Protein AF-A0A425DF94-F1 (afdb_monomer_lite)

Sequence (286 aa):
MPCFEDSCDQLLQMMMLKQMLSLQKRQAEQEAVVRSSAVLVACHNQCLQAGLGQLISGLVQRGWDDWENRIHMDELNETAAAAAAIALPAVRSFAVVALRPKPAAEVFHAQTFQVREMSVFSSIKDNISHRLETRKNDKNAQAYVDQINFLANSKTYTLQDHFEQMKKQAEAGGVTGWKSMMPGVSSMPQIQQMKASLQIMEAMEQTHRENPALINGKVKRIVSEKVGQSLEEINNTLRSYEQLNSLRLWLRKRVERGLPLPDSLDNTTEMIREDPTGFPTKNLRY

pLDDT: mean 71.29, std 19.61, range [29.11, 95.56]

Foldseek 3Di:
DPVVVVVVVVVVVVVVVVVVVVVVVVVVVVVVVLVVDPVSVVVVVVVVVVVVVVVVVVVVVVVVVVVVVVVVVPDDDDPVVVVVVVPPPPPPPPPPPPDDDDDDDDDDDPPPPPPPPPDPVVVVVCVVVVVVVVVVVVVVLVVVVVLLVCLQPDPDDFLVNVLVVLVVVCVVVQLPHVSCVDPPPVPDVVSVLSVLLNLLSVLQDVVCRRPVVPDDPVSLVSSCVVRVDDSVSNLVSVQVSLVSNQLSQVSNVCVVVVHDTDSDPVSSVVVCVVDVPRGDPPDHDD

InterPro domains:
  IPR004125 Signal recognition particle, SRP54 subunit, M-domain [PF02978] (153-246)
  IPR036891 Signal recognition particle, SRP54 subunit, M-domain superfamily [G3DSA:1.10.260.30] (133-248)
  IPR036891 Signal recognition particle, SRP54 subunit, M-domain superfamily [SSF47446] (149-246)

Secondary structure (DSSP, 8-state):
-HHHHHHHHHHHHHHHHHHHHHHHHHHHHHHHHHHH-HHHHHHHHHHHHHHHHHHHHHHHHHHHHHHHHHHTTS---TTSHHHHTTSTTSSGGGGSS----------------------THHHHHHHHHHHHHHHHHHHHHHHHHHHHHHHHH-S---HHHHHHHHHHHHHHTTSSSGGGGSTTTTT-HHHHHHHHHHHHHHHS-HHHHH-GGG--HHHHHHHHHHH---HHHHHHHHHHHHHHHHHHHHHHHHHHTTPPPPSSHHHHHHHHHH--TTS-SS----

Radius of gyration: 34.01 Å; chains: 1; bounding box: 72×60×98 Å

Structure (mmCIF, N/CA/C/O backbone):
data_AF-A0A425DF94-F1
#
_entry.id   AF-A0A425DF94-F1
#
loop_
_atom_site.group_PDB
_atom_site.id
_atom_site.type_symbol
_atom_site.label_atom_id
_atom_site.label_alt_id
_atom_site.label_comp_id
_atom_site.label_asym_id
_atom_site.label_entity_id
_atom_site.label_seq_id
_atom_site.pdbx_PDB_ins_code
_atom_site.Cartn_x
_atom_site.Cartn_y
_atom_site.Cartn_z
_atom_site.occupancy
_atom_site.B_iso_or_equiv
_atom_site.auth_seq_id
_atom_site.auth_comp_id
_atom_site.auth_asym_id
_atom_site.auth_atom_id
_atom_site.pdbx_PDB_model_num
ATOM 1 N N . MET A 1 1 ? -12.517 -31.165 72.181 1.00 51.69 1 MET A N 1
ATOM 2 C CA . MET A 1 1 ? -12.378 -29.759 72.602 1.00 51.69 1 MET A CA 1
ATOM 3 C C . MET A 1 1 ? -11.881 -28.886 71.436 1.00 51.69 1 MET A C 1
ATOM 5 O O . MET A 1 1 ? -10.774 -28.390 71.524 1.00 51.69 1 MET A O 1
ATOM 9 N N . PRO A 1 2 ? -12.650 -28.698 70.344 1.00 57.12 2 PRO A N 1
ATOM 10 C CA . PRO A 1 2 ? -12.193 -27.890 69.199 1.00 57.12 2 PRO A CA 1
ATOM 11 C C . PRO A 1 2 ? -12.451 -26.374 69.340 1.00 57.12 2 PRO A C 1
ATOM 13 O O . PRO A 1 2 ? -11.674 -25.576 68.842 1.00 57.12 2 PRO A O 1
ATOM 16 N N . CYS A 1 3 ? -13.471 -25.936 70.093 1.00 56.69 3 CYS A N 1
ATOM 17 C CA . CYS A 1 3 ? -13.803 -24.501 70.190 1.00 56.69 3 CYS A CA 1
ATOM 18 C C . CYS A 1 3 ? -12.771 -23.627 70.934 1.00 56.69 3 CYS A C 1
ATOM 20 O O . CYS A 1 3 ? -12.838 -22.401 70.841 1.00 56.69 3 CYS A O 1
ATOM 22 N N . PHE A 1 4 ? -11.857 -24.223 71.708 1.00 58.75 4 PHE A N 1
ATOM 23 C CA . PHE A 1 4 ? -10.860 -23.473 72.481 1.00 58.75 4 PHE A CA 1
ATOM 24 C C . PHE A 1 4 ? -9.606 -23.155 71.651 1.00 58.75 4 PHE A C 1
ATOM 26 O O . PHE A 1 4 ? -9.106 -22.037 71.734 1.00 58.75 4 PHE A O 1
ATOM 33 N N . GLU A 1 5 ? -9.155 -24.085 70.801 1.00 59.47 5 GLU A N 1
ATOM 34 C CA . GLU A 1 5 ? -8.054 -23.844 69.853 1.00 59.47 5 GLU A CA 1
ATOM 35 C C . GLU A 1 5 ? -8.439 -22.778 68.821 1.00 59.47 5 GLU A C 1
ATOM 37 O O . GLU A 1 5 ? -7.701 -21.809 68.661 1.00 59.47 5 GLU A O 1
ATOM 42 N N . ASP A 1 6 ? -9.650 -22.856 68.255 1.00 61.09 6 ASP A N 1
ATOM 43 C CA . ASP A 1 6 ? -10.146 -21.852 67.300 1.00 61.09 6 ASP A CA 1
ATOM 44 C C . ASP A 1 6 ? -10.210 -20.441 67.915 1.00 61.09 6 ASP A C 1
ATOM 46 O O . ASP A 1 6 ? -9.882 -19.448 67.266 1.00 61.09 6 ASP A O 1
ATOM 50 N N . SER A 1 7 ? -10.581 -20.336 69.196 1.00 68.56 7 SER A N 1
ATOM 51 C CA . SER A 1 7 ? -10.633 -19.050 69.908 1.00 68.56 7 SER A CA 1
ATOM 52 C C . SER A 1 7 ? -9.236 -18.485 70.196 1.00 68.56 7 SER A C 1
ATOM 54 O O . SER A 1 7 ? -9.031 -17.268 70.136 1.00 68.56 7 SER A O 1
ATOM 56 N N . CYS A 1 8 ? -8.260 -19.348 70.495 1.00 68.56 8 CYS A N 1
ATOM 57 C CA . CYS A 1 8 ? -6.864 -18.955 70.682 1.00 68.56 8 CYS A CA 1
ATOM 58 C C . CYS A 1 8 ? -6.212 -18.511 69.366 1.00 68.56 8 CYS A C 1
ATOM 60 O O . CYS A 1 8 ? -5.539 -17.478 69.353 1.00 68.56 8 CYS A O 1
ATOM 62 N N . ASP A 1 9 ? -6.469 -19.211 68.261 1.00 68.06 9 ASP A N 1
ATOM 63 C CA . ASP A 1 9 ? -5.957 -18.847 66.937 1.00 68.06 9 ASP A CA 1
ATOM 64 C C . ASP A 1 9 ? -6.561 -17.534 66.431 1.00 68.06 9 ASP A C 1
ATOM 66 O O . ASP A 1 9 ? -5.851 -16.685 65.882 1.00 68.06 9 ASP A O 1
ATOM 70 N N . GLN A 1 10 ? -7.846 -17.295 66.697 1.00 73.50 10 GLN A N 1
ATOM 71 C CA . GLN A 1 10 ? -8.510 -16.045 66.330 1.00 73.50 10 GLN A CA 1
ATOM 72 C C . GLN A 1 10 ? -7.975 -14.846 67.136 1.00 73.50 10 GLN A C 1
ATOM 74 O O . GLN A 1 10 ? -7.801 -13.749 66.593 1.00 73.50 10 GLN A O 1
ATOM 79 N N . LEU A 1 11 ? -7.635 -15.050 68.415 1.00 77.44 11 LEU A N 1
ATOM 80 C CA . LEU A 1 11 ? -6.943 -14.046 69.229 1.00 77.44 11 LEU A CA 1
ATOM 81 C C . LEU A 1 11 ? -5.516 -13.790 68.730 1.00 77.44 11 LEU A C 1
ATOM 83 O O . LEU A 1 11 ? -5.112 -12.628 68.632 1.00 77.44 11 LEU A O 1
ATOM 87 N N . LEU A 1 12 ? -4.773 -14.840 68.366 1.00 75.62 12 LEU A N 1
ATOM 88 C CA . LEU A 1 12 ? -3.419 -14.716 67.826 1.00 75.62 12 LEU A CA 1
ATOM 89 C C . LEU A 1 12 ? -3.422 -13.936 66.504 1.00 75.62 12 LEU A C 1
ATOM 91 O O . LEU A 1 12 ? -2.637 -13.000 66.330 1.00 75.62 12 LEU A O 1
ATOM 95 N N . GLN A 1 13 ? -4.361 -14.250 65.608 1.00 71.69 13 GLN A N 1
ATOM 96 C CA . GLN A 1 13 ? -4.563 -13.527 64.354 1.00 71.69 13 GLN A CA 1
ATOM 97 C C . GLN A 1 13 ? -4.920 -12.062 64.596 1.00 71.69 13 GLN A C 1
ATOM 99 O O . GLN A 1 13 ? -4.327 -11.188 63.968 1.00 71.69 13 GLN A O 1
ATOM 104 N N . MET A 1 14 ? -5.826 -11.765 65.533 1.00 79.50 14 MET A N 1
ATOM 105 C CA . MET A 1 14 ? -6.200 -10.384 65.846 1.00 79.50 14 MET A CA 1
ATOM 106 C C . MET A 1 14 ? -5.025 -9.584 66.430 1.00 79.50 14 MET A C 1
ATOM 108 O O . MET A 1 14 ? -4.861 -8.406 66.100 1.00 79.50 14 MET A O 1
ATOM 112 N N . MET A 1 15 ? -4.187 -10.198 67.272 1.00 75.25 15 MET A N 1
ATOM 113 C CA . MET A 1 15 ? -2.980 -9.546 67.791 1.00 75.25 15 MET A CA 1
ATOM 114 C C . MET A 1 15 ? -1.955 -9.287 66.685 1.00 75.25 15 MET A C 1
ATOM 116 O O . MET A 1 15 ? -1.443 -8.170 66.593 1.00 75.25 15 MET A O 1
ATOM 120 N N . MET A 1 16 ? -1.712 -10.264 65.805 1.00 74.75 16 MET A N 1
ATOM 121 C CA . MET A 1 16 ? -0.827 -10.087 64.650 1.00 74.75 16 MET A CA 1
ATOM 122 C C . MET A 1 16 ? -1.336 -8.989 63.713 1.00 74.75 16 MET A C 1
ATOM 124 O O . MET A 1 16 ? -0.555 -8.143 63.283 1.00 74.75 16 MET A O 1
ATOM 128 N N . LEU A 1 17 ? -2.645 -8.931 63.457 1.00 76.75 17 LEU A N 1
ATOM 129 C CA . LEU A 1 17 ? -3.262 -7.889 62.633 1.00 76.75 17 LEU A CA 1
ATOM 130 C C . LEU A 1 17 ? -3.096 -6.500 63.252 1.00 76.75 17 LEU A C 1
ATOM 132 O O . LEU A 1 17 ? -2.693 -5.571 62.558 1.00 76.75 17 LEU A O 1
ATOM 136 N N . LYS A 1 18 ? -3.333 -6.354 64.563 1.00 79.44 18 LYS A N 1
ATOM 137 C CA . LYS A 1 18 ? -3.106 -5.084 65.276 1.00 79.44 18 LYS A CA 1
ATOM 138 C C . LYS A 1 18 ? -1.639 -4.665 65.235 1.00 79.44 18 LYS A C 1
ATOM 140 O O . LYS A 1 18 ? -1.346 -3.486 65.034 1.00 79.44 18 LYS A O 1
ATOM 145 N N . GLN A 1 19 ? -0.722 -5.617 65.388 1.00 78.69 19 GLN A N 1
ATOM 146 C CA . GLN A 1 19 ? 0.708 -5.351 65.325 1.00 78.69 19 GLN A CA 1
ATOM 147 C C . GLN A 1 19 ? 1.137 -4.934 63.912 1.00 78.69 19 GLN A C 1
ATOM 149 O O . GLN A 1 19 ? 1.815 -3.916 63.774 1.00 78.69 19 GLN A O 1
ATOM 154 N N . MET A 1 20 ? 0.664 -5.619 62.865 1.00 70.25 20 MET A N 1
ATOM 155 C CA . MET A 1 20 ? 0.911 -5.235 61.471 1.00 70.25 20 MET A CA 1
ATOM 156 C C . MET A 1 20 ? 0.339 -3.854 61.139 1.00 70.25 20 MET A C 1
ATOM 158 O O . MET A 1 20 ? 1.045 -3.035 60.554 1.00 70.25 20 MET A O 1
ATOM 162 N N . LEU A 1 21 ? -0.886 -3.546 61.580 1.00 77.56 21 LEU A N 1
ATOM 163 C CA . LEU A 1 21 ? -1.485 -2.223 61.371 1.00 77.56 21 LEU A CA 1
ATOM 164 C C . LEU A 1 21 ? -0.679 -1.121 62.076 1.00 77.56 21 LEU A C 1
ATOM 166 O O . LEU A 1 21 ? -0.491 -0.033 61.533 1.00 77.56 21 LEU A O 1
ATOM 170 N N . SER A 1 22 ? -0.165 -1.402 63.279 1.00 78.44 22 SER A N 1
ATOM 171 C CA . SER A 1 22 ? 0.675 -0.456 64.025 1.00 78.44 22 SER A CA 1
ATOM 172 C C . SER A 1 22 ? 2.032 -0.213 63.354 1.00 78.44 22 SER A C 1
ATOM 174 O O . SER A 1 22 ? 2.527 0.914 63.362 1.00 78.44 22 SER A O 1
ATOM 176 N N . LEU A 1 23 ? 2.614 -1.245 62.733 1.00 72.12 23 LEU A N 1
ATOM 177 C CA . LEU A 1 23 ? 3.858 -1.139 61.975 1.00 72.12 23 LEU A CA 1
ATOM 178 C C . LEU A 1 23 ? 3.648 -0.361 60.677 1.00 72.12 23 LEU A C 1
ATOM 180 O O . LEU A 1 23 ? 4.434 0.538 60.393 1.00 72.12 23 LEU A O 1
ATOM 184 N N . GLN A 1 24 ? 2.557 -0.625 59.951 1.00 72.69 24 GLN A N 1
ATOM 185 C CA . GLN A 1 24 ? 2.192 0.153 58.765 1.00 72.69 24 GLN A CA 1
ATOM 186 C C . GLN A 1 24 ? 1.968 1.629 59.099 1.00 72.69 24 GLN A C 1
ATOM 188 O O . GLN A 1 24 ? 2.447 2.500 58.378 1.00 72.69 24 GLN A O 1
ATOM 193 N N . LYS A 1 25 ? 1.299 1.929 60.219 1.00 75.88 25 LYS A N 1
ATOM 194 C CA . LYS A 1 25 ? 1.096 3.314 60.656 1.00 75.88 25 LYS A CA 1
ATOM 195 C C . LYS A 1 25 ? 2.422 4.016 60.969 1.00 75.88 25 LYS A C 1
ATOM 197 O O . LYS A 1 25 ? 2.632 5.133 60.511 1.00 75.88 25 LYS A O 1
ATOM 202 N N . ARG A 1 26 ? 3.343 3.347 61.676 1.00 70.00 26 ARG A N 1
ATOM 203 C CA . ARG A 1 26 ? 4.691 3.884 61.951 1.00 70.00 26 ARG A CA 1
ATOM 204 C C . ARG A 1 26 ? 5.514 4.080 60.676 1.00 70.00 26 ARG A C 1
ATOM 206 O O . ARG A 1 26 ? 6.226 5.071 60.576 1.00 70.00 26 ARG A O 1
ATOM 213 N N . GLN A 1 27 ? 5.408 3.172 59.705 1.00 66.62 27 GLN A N 1
ATOM 214 C CA . GLN A 1 27 ? 6.060 3.322 58.399 1.00 66.62 27 GLN A CA 1
ATOM 215 C C . GLN A 1 27 ? 5.504 4.523 57.630 1.00 66.62 27 GLN A C 1
ATOM 217 O O . GLN A 1 27 ? 6.282 5.332 57.138 1.00 66.62 27 GLN A O 1
ATOM 222 N N . ALA A 1 28 ? 4.182 4.702 57.601 1.00 67.00 28 ALA A N 1
ATOM 223 C CA . ALA A 1 28 ? 3.555 5.857 56.963 1.00 67.00 28 ALA A CA 1
ATOM 224 C C . ALA A 1 28 ? 3.950 7.186 57.638 1.00 67.00 28 ALA A C 1
ATOM 226 O O . ALA A 1 28 ? 4.200 8.176 56.953 1.00 67.00 28 ALA A O 1
ATOM 227 N N . GLU A 1 29 ? 4.064 7.211 58.971 1.00 71.00 29 GLU A N 1
ATOM 228 C CA . GLU A 1 29 ? 4.559 8.374 59.723 1.00 71.00 29 GLU A CA 1
ATOM 229 C C . GLU A 1 29 ? 6.038 8.667 59.407 1.00 71.00 29 GLU A C 1
ATOM 231 O O . GLU A 1 29 ? 6.403 9.822 59.189 1.00 71.00 29 GLU A O 1
ATOM 236 N N . GLN A 1 30 ? 6.887 7.639 59.297 1.00 63.53 30 GLN A N 1
ATOM 237 C CA . GLN A 1 30 ? 8.289 7.796 58.889 1.00 63.53 30 GLN A CA 1
ATOM 238 C C . GLN A 1 30 ? 8.423 8.290 57.443 1.00 63.53 30 GLN A C 1
ATOM 240 O O . GLN A 1 30 ? 9.204 9.203 57.180 1.00 63.53 30 GLN A O 1
ATOM 245 N N . GLU A 1 31 ? 7.639 7.746 56.512 1.00 60.03 31 GLU A N 1
ATOM 246 C CA . GLU A 1 31 ? 7.607 8.203 55.121 1.00 60.03 31 GLU A CA 1
ATOM 247 C C . GLU A 1 31 ? 7.108 9.648 55.004 1.00 60.03 31 GLU A C 1
ATOM 249 O O . GLU A 1 31 ? 7.647 10.419 54.209 1.00 60.03 31 GLU A O 1
ATOM 254 N N . ALA A 1 32 ? 6.131 10.052 55.821 1.00 60.62 32 ALA A N 1
ATOM 255 C CA . ALA A 1 32 ? 5.659 11.433 55.877 1.00 60.62 32 ALA A CA 1
ATOM 256 C C . ALA A 1 32 ? 6.751 12.395 56.383 1.00 60.62 32 ALA A C 1
ATOM 258 O O . ALA A 1 32 ? 6.962 13.453 55.784 1.00 60.62 32 ALA A O 1
ATOM 259 N N . VAL A 1 33 ? 7.500 12.012 57.425 1.00 59.53 33 VAL A N 1
ATOM 260 C CA . VAL A 1 33 ? 8.633 12.798 57.953 1.00 59.53 33 VAL A CA 1
ATOM 261 C C . VAL A 1 33 ? 9.753 12.915 56.915 1.00 59.53 33 VAL A C 1
ATOM 263 O O . VAL A 1 33 ? 10.248 14.017 56.667 1.00 59.53 33 VAL A O 1
ATOM 266 N N . VAL A 1 34 ? 10.100 11.816 56.238 1.00 56.09 34 VAL A N 1
ATOM 267 C CA . VAL A 1 34 ? 11.094 11.808 55.152 1.00 56.09 34 VAL A CA 1
ATOM 268 C C . VAL A 1 34 ? 10.652 12.713 54.001 1.00 56.09 34 VAL A C 1
ATOM 270 O O . VAL A 1 34 ? 11.468 13.489 53.519 1.00 56.09 34 VAL A O 1
ATOM 273 N N . ARG A 1 35 ? 9.370 12.692 53.608 1.00 55.19 35 ARG A N 1
ATOM 274 C CA . ARG A 1 35 ? 8.823 13.549 52.536 1.00 55.19 35 ARG A CA 1
ATOM 275 C C . ARG A 1 35 ? 8.734 15.030 52.906 1.00 55.19 35 ARG A C 1
ATOM 277 O O . ARG A 1 35 ? 8.865 15.870 52.023 1.00 55.19 35 ARG A O 1
ATOM 284 N N . SER A 1 36 ? 8.537 15.361 54.183 1.00 53.66 36 SER A N 1
ATOM 285 C CA . SER A 1 36 ? 8.523 16.760 54.647 1.00 53.66 36 SER A CA 1
ATOM 286 C C . SER A 1 36 ? 9.913 17.401 54.736 1.00 53.66 36 SER A C 1
ATOM 288 O O . SER A 1 36 ? 10.023 18.625 54.762 1.00 53.66 36 SER A O 1
ATOM 290 N N . SER A 1 37 ? 10.981 16.596 54.760 1.00 53.84 37 SER A N 1
ATOM 291 C CA . SER A 1 37 ? 12.358 17.078 54.853 1.00 53.84 37 SER A CA 1
ATOM 292 C C . SER A 1 37 ? 13.058 16.964 53.503 1.00 53.84 37 SER A C 1
ATOM 294 O O . SER A 1 37 ? 13.444 15.877 53.071 1.00 53.84 37 SER A O 1
ATOM 296 N N . ALA A 1 38 ? 13.290 18.103 52.848 1.00 51.97 38 ALA A N 1
ATOM 297 C CA . ALA A 1 38 ? 13.985 18.166 51.559 1.00 51.97 38 ALA A CA 1
ATOM 298 C C . ALA A 1 38 ? 15.371 17.482 51.583 1.00 51.97 38 ALA A C 1
ATOM 300 O O . ALA A 1 38 ? 15.799 16.906 50.584 1.00 51.97 38 ALA A O 1
ATOM 301 N N . VAL A 1 39 ? 16.043 17.482 52.742 1.00 60.00 39 VAL A N 1
ATOM 302 C CA . VAL A 1 39 ? 17.347 16.829 52.948 1.00 60.00 39 VAL A CA 1
ATOM 303 C C . VAL A 1 39 ? 17.220 15.301 52.950 1.00 60.00 39 VAL A C 1
ATOM 305 O O . VAL A 1 39 ? 18.051 14.612 52.358 1.00 60.00 39 VAL A O 1
ATOM 308 N N . LEU A 1 40 ? 16.167 14.754 53.567 1.00 50.62 40 LEU A N 1
ATOM 309 C CA . LEU A 1 40 ? 15.941 13.306 53.616 1.00 50.62 40 LEU A CA 1
ATOM 310 C C . LEU A 1 40 ? 15.456 12.759 52.268 1.00 50.62 40 LEU A C 1
ATOM 312 O O . LEU A 1 40 ? 15.892 11.679 51.875 1.00 50.62 40 LEU A O 1
ATOM 316 N N . VAL A 1 41 ? 14.642 13.514 51.519 1.00 55.19 41 VAL A N 1
ATOM 317 C CA . VAL A 1 41 ? 14.233 13.141 50.149 1.00 55.19 41 VAL A CA 1
ATOM 318 C C . VAL A 1 41 ? 15.432 13.092 49.199 1.00 55.19 41 VAL A C 1
ATOM 320 O O . VAL A 1 41 ? 15.561 12.145 48.422 1.00 55.19 41 VAL A O 1
ATOM 323 N N . ALA A 1 42 ? 16.332 14.077 49.274 1.00 53.59 42 ALA A N 1
ATOM 324 C CA . ALA A 1 42 ? 17.542 14.100 48.455 1.00 53.59 42 ALA A CA 1
ATOM 325 C C . ALA A 1 42 ? 18.466 12.911 48.773 1.00 53.59 42 ALA A C 1
ATOM 327 O O . ALA A 1 42 ? 18.903 12.213 47.859 1.00 53.59 42 ALA A O 1
ATOM 328 N N . CYS A 1 43 ? 18.685 12.624 50.061 1.00 54.88 43 CYS A N 1
ATOM 329 C CA . CYS A 1 43 ? 19.487 11.484 50.508 1.00 54.88 43 CYS A CA 1
ATOM 330 C C . CYS A 1 43 ? 18.874 10.140 50.069 1.00 54.88 43 CYS A C 1
ATOM 332 O O . CYS A 1 43 ? 19.570 9.289 49.518 1.00 54.88 43 CYS A O 1
ATOM 334 N N . HIS A 1 44 ? 17.557 9.973 50.221 1.00 50.81 44 HIS A N 1
ATOM 335 C CA . HIS A 1 44 ? 16.849 8.757 49.821 1.00 50.81 44 HIS A CA 1
ATOM 336 C C . HIS A 1 44 ? 16.935 8.507 48.308 1.00 50.81 44 HIS A C 1
ATOM 338 O O . HIS A 1 44 ? 17.270 7.400 47.891 1.00 50.81 44 HIS A O 1
ATOM 344 N N . ASN A 1 45 ? 16.721 9.540 47.484 1.00 57.47 45 ASN A N 1
ATOM 345 C CA . ASN A 1 45 ? 16.866 9.438 46.029 1.00 57.47 45 ASN A CA 1
ATOM 346 C C . ASN A 1 45 ? 18.305 9.117 45.612 1.00 57.47 45 ASN A C 1
ATOM 348 O O . ASN A 1 45 ? 18.518 8.320 44.701 1.00 57.47 45 ASN A O 1
ATOM 352 N N . GLN A 1 46 ? 19.296 9.700 46.285 1.00 60.00 46 GLN A N 1
ATOM 353 C CA . GLN A 1 46 ? 20.702 9.467 45.972 1.00 60.00 46 GLN A CA 1
ATOM 354 C C . GLN A 1 46 ? 21.152 8.050 46.365 1.00 60.00 46 GLN A C 1
ATOM 356 O O . GLN A 1 46 ? 21.862 7.401 45.597 1.00 60.00 46 GLN A O 1
ATOM 361 N N . CYS A 1 47 ? 20.664 7.518 47.491 1.00 56.28 47 CYS A N 1
ATOM 362 C CA . CYS A 1 47 ? 20.864 6.119 47.875 1.00 56.28 47 CYS A CA 1
ATOM 363 C C . CYS A 1 47 ? 20.149 5.137 46.932 1.00 56.28 47 CYS A C 1
ATOM 365 O O . CYS A 1 47 ? 20.721 4.102 46.598 1.00 56.28 47 CYS A O 1
ATOM 367 N N . LEU A 1 48 ? 18.940 5.460 46.457 1.00 52.53 48 LEU A N 1
ATOM 368 C CA . LEU A 1 48 ? 18.205 4.647 45.477 1.00 52.53 48 LEU A CA 1
ATOM 369 C C . LEU A 1 48 ? 18.923 4.584 44.126 1.00 52.53 48 LEU A C 1
ATOM 371 O O . LEU A 1 48 ? 19.073 3.503 43.562 1.00 52.53 48 LEU A O 1
ATOM 375 N N . GLN A 1 49 ? 19.415 5.722 43.634 1.00 52.78 49 GLN A N 1
ATOM 376 C CA . GLN A 1 49 ? 20.196 5.791 42.395 1.00 52.78 49 GLN A CA 1
ATOM 377 C C . GLN A 1 49 ? 21.526 5.031 42.524 1.00 52.78 49 GLN A C 1
ATOM 379 O O . GLN A 1 49 ? 21.900 4.288 41.618 1.00 52.78 49 GLN A O 1
ATOM 384 N N . ALA A 1 50 ? 22.211 5.140 43.669 1.00 50.47 50 ALA A N 1
ATOM 385 C CA . ALA A 1 50 ? 23.437 4.386 43.933 1.00 50.47 50 ALA A CA 1
ATOM 386 C C . ALA A 1 50 ? 23.185 2.869 44.038 1.00 50.47 50 ALA A C 1
ATOM 388 O O . ALA A 1 50 ? 23.940 2.077 43.473 1.00 50.47 50 ALA A O 1
ATOM 389 N N . GLY A 1 51 ? 22.104 2.460 44.711 1.00 47.94 51 GLY A N 1
ATOM 390 C CA . GLY A 1 51 ? 21.719 1.055 44.863 1.00 47.94 51 GLY A CA 1
ATOM 391 C C . GLY A 1 51 ? 21.289 0.407 43.545 1.00 47.94 51 GLY A C 1
ATOM 392 O O . GLY A 1 51 ? 21.738 -0.694 43.225 1.00 47.94 51 GLY A O 1
ATOM 393 N N . LEU A 1 52 ? 20.487 1.109 42.737 1.00 48.47 52 LEU A N 1
ATOM 394 C CA . LEU A 1 52 ? 20.128 0.668 41.386 1.00 48.47 52 LEU A CA 1
ATOM 395 C C . LEU A 1 52 ? 21.362 0.584 40.481 1.00 48.47 52 LEU A C 1
ATOM 397 O O . LEU A 1 52 ? 21.505 -0.389 39.745 1.00 48.47 52 LEU A O 1
ATOM 401 N N . GLY A 1 53 ? 22.286 1.542 40.584 1.00 46.84 53 GLY A N 1
ATOM 402 C CA . GLY A 1 53 ? 23.551 1.519 39.850 1.00 46.84 53 GLY A CA 1
ATOM 403 C C . GLY A 1 53 ? 24.411 0.295 40.176 1.00 46.84 53 GLY A C 1
ATOM 404 O O . GLY A 1 53 ? 24.927 -0.351 39.265 1.00 46.84 53 GLY A O 1
ATOM 405 N N . GLN A 1 54 ? 24.523 -0.082 41.454 1.00 52.88 54 GLN A N 1
ATOM 406 C CA . GLN A 1 54 ? 25.266 -1.283 41.853 1.00 52.88 54 GLN A CA 1
ATOM 407 C C . GLN A 1 54 ? 24.566 -2.586 41.452 1.00 52.88 54 GLN A C 1
ATOM 409 O O . GLN A 1 54 ? 25.240 -3.530 41.046 1.00 52.88 54 GLN A O 1
ATOM 414 N N . LEU A 1 55 ? 23.231 -2.640 41.504 1.00 46.78 55 LEU A N 1
ATOM 415 C CA . LEU A 1 55 ? 22.466 -3.808 41.056 1.00 46.78 55 LEU A CA 1
ATOM 416 C C . LEU A 1 55 ? 22.564 -4.019 39.544 1.00 46.78 55 LEU A C 1
ATOM 418 O O . LEU A 1 55 ? 22.784 -5.146 39.105 1.00 46.78 55 LEU A O 1
ATOM 422 N N . ILE A 1 56 ? 22.437 -2.948 38.757 1.00 50.34 56 ILE A N 1
ATOM 423 C CA . ILE A 1 56 ? 22.575 -3.000 37.298 1.00 50.34 56 ILE A CA 1
ATOM 424 C C . ILE A 1 56 ? 24.015 -3.356 36.925 1.00 50.34 56 ILE A C 1
ATOM 426 O O . ILE A 1 56 ? 24.212 -4.249 36.109 1.00 50.34 56 ILE A O 1
ATOM 430 N N . SER A 1 57 ? 25.012 -2.736 37.566 1.00 52.94 57 SER A N 1
ATOM 431 C CA . SER A 1 57 ? 26.424 -3.088 37.376 1.00 52.94 57 SER A CA 1
ATOM 432 C C . SER A 1 57 ? 26.680 -4.564 37.694 1.00 52.94 57 SER A C 1
ATOM 434 O O . SER A 1 57 ? 27.243 -5.271 36.871 1.00 52.94 57 SER A O 1
ATOM 436 N N . GLY A 1 58 ? 26.166 -5.080 38.815 1.00 51.69 58 GLY A N 1
ATOM 437 C CA . GLY A 1 58 ? 26.308 -6.492 39.180 1.00 51.69 58 GLY A CA 1
ATOM 438 C C . GLY A 1 58 ? 25.583 -7.464 38.240 1.00 51.69 58 GLY A C 1
ATOM 439 O O . GLY A 1 58 ? 26.099 -8.545 37.969 1.00 51.69 58 GLY A O 1
ATOM 440 N N . LEU A 1 59 ? 24.406 -7.101 37.719 1.00 45.88 59 LEU A N 1
ATOM 441 C CA . LEU A 1 59 ? 23.678 -7.892 36.716 1.00 45.88 59 LEU A CA 1
ATOM 442 C C . LEU A 1 59 ? 24.409 -7.918 35.372 1.00 45.88 59 LEU A C 1
ATOM 444 O O . LEU A 1 59 ? 24.501 -8.974 34.751 1.00 45.88 59 LEU A O 1
ATOM 448 N N . VAL A 1 60 ? 24.947 -6.773 34.948 1.00 57.28 60 VAL A N 1
ATOM 449 C CA . VAL A 1 60 ? 25.756 -6.658 33.732 1.00 57.28 60 VAL A CA 1
ATOM 450 C C . VAL A 1 60 ? 27.056 -7.438 33.890 1.00 57.28 60 VAL A C 1
ATOM 452 O O . VAL A 1 60 ? 27.372 -8.214 33.000 1.00 57.28 60 VAL A O 1
ATOM 455 N N . GLN A 1 61 ? 27.747 -7.317 35.028 1.00 53.09 61 GLN A N 1
ATOM 456 C CA . GLN A 1 61 ? 28.977 -8.054 35.322 1.00 53.09 61 GLN A CA 1
ATOM 457 C C . GLN A 1 61 ? 28.736 -9.567 35.273 1.00 53.09 61 GLN A C 1
ATOM 459 O O . GLN A 1 61 ? 29.437 -10.264 34.558 1.00 53.09 61 GLN A O 1
ATOM 464 N N . ARG A 1 62 ? 27.676 -10.071 35.925 1.00 49.31 62 ARG A N 1
ATOM 465 C CA . ARG A 1 62 ? 27.324 -11.501 35.864 1.00 49.31 62 ARG A CA 1
ATOM 466 C C . ARG A 1 62 ? 26.949 -11.962 34.461 1.00 49.31 62 ARG A C 1
ATOM 468 O O . ARG A 1 62 ? 27.294 -13.072 34.085 1.00 49.31 62 ARG A O 1
ATOM 475 N N . GLY A 1 63 ? 26.233 -11.135 33.698 1.00 56.97 63 GLY A N 1
ATOM 476 C CA . GLY A 1 63 ? 25.934 -11.429 32.296 1.00 56.97 63 GLY A CA 1
ATOM 477 C C . GLY A 1 63 ? 27.195 -11.464 31.429 1.00 56.97 63 GLY A C 1
ATOM 478 O O . GLY A 1 63 ? 27.261 -12.247 30.485 1.00 56.97 63 GLY A O 1
ATOM 479 N N . TRP A 1 64 ? 28.193 -10.649 31.773 1.00 46.91 64 TRP A N 1
ATOM 480 C CA . TRP A 1 64 ? 29.498 -10.599 31.121 1.00 46.91 64 TRP A CA 1
ATOM 481 C C . TRP A 1 64 ? 30.357 -11.815 31.483 1.00 46.91 64 TRP A C 1
ATOM 483 O O . TRP A 1 64 ? 30.867 -12.469 30.582 1.00 46.91 64 TRP A O 1
ATOM 493 N N . ASP A 1 65 ? 30.406 -12.201 32.758 1.00 54.62 65 ASP A N 1
ATOM 494 C CA . ASP A 1 65 ? 31.108 -13.400 33.233 1.00 54.62 65 ASP A CA 1
ATOM 495 C C . ASP A 1 65 ? 30.478 -14.686 32.652 1.00 54.62 65 ASP A C 1
ATOM 497 O O . ASP A 1 65 ? 31.174 -15.611 32.243 1.00 54.62 65 ASP A O 1
ATOM 501 N N . ASP A 1 66 ? 29.144 -14.754 32.562 1.00 53.41 66 ASP A N 1
ATOM 502 C CA . ASP A 1 66 ? 28.406 -15.876 31.952 1.00 53.41 66 ASP A CA 1
ATOM 503 C C . ASP A 1 66 ? 28.575 -15.923 30.417 1.00 53.41 66 ASP A C 1
ATOM 505 O O . ASP A 1 66 ? 28.420 -16.964 29.777 1.00 53.41 66 ASP A O 1
ATOM 509 N N . TRP A 1 67 ? 28.907 -14.791 29.795 1.00 60.16 67 TRP A N 1
ATOM 510 C CA . TRP A 1 67 ? 29.292 -14.720 28.387 1.00 60.16 67 TRP A CA 1
ATOM 511 C C . TRP A 1 67 ? 30.761 -15.121 28.172 1.00 60.16 67 TRP A C 1
ATOM 513 O O . TRP A 1 67 ? 31.042 -15.922 27.284 1.00 60.16 67 TRP A O 1
ATOM 523 N N . GLU A 1 68 ? 31.680 -14.656 29.018 1.00 50.56 68 GLU A N 1
ATOM 524 C CA . GLU A 1 68 ? 33.114 -14.976 28.968 1.00 50.56 68 GLU A CA 1
ATOM 525 C C . GLU A 1 68 ? 33.371 -16.472 29.223 1.00 50.56 68 GLU A C 1
ATOM 527 O O . GLU A 1 68 ? 34.107 -17.120 28.476 1.00 50.56 68 GLU A O 1
ATOM 532 N N . ASN A 1 69 ? 32.649 -17.066 30.179 1.00 55.03 69 ASN A N 1
ATOM 533 C CA . ASN A 1 69 ? 32.681 -18.508 30.434 1.00 55.03 69 ASN A CA 1
ATOM 534 C C . ASN A 1 69 ? 32.121 -19.340 29.268 1.00 55.03 69 ASN A C 1
ATOM 536 O O . ASN A 1 69 ? 32.571 -20.465 29.049 1.00 55.03 69 ASN A O 1
ATOM 540 N N . ARG A 1 70 ? 31.167 -18.799 28.494 1.00 50.00 70 ARG A N 1
ATOM 541 C CA . ARG A 1 70 ? 30.666 -19.449 27.270 1.00 50.00 70 ARG A CA 1
ATOM 542 C C . ARG A 1 70 ? 31.678 -19.393 26.127 1.00 50.00 70 ARG A C 1
ATOM 544 O O . ARG A 1 70 ? 31.764 -20.350 25.369 1.00 50.00 70 ARG A O 1
ATOM 551 N N . ILE A 1 71 ? 32.475 -18.329 26.036 1.00 46.59 71 ILE A N 1
ATOM 552 C CA . ILE A 1 71 ? 33.535 -18.204 25.024 1.00 46.59 71 ILE A CA 1
ATOM 553 C C . ILE A 1 71 ? 34.726 -19.122 25.317 1.00 46.59 71 ILE A C 1
ATOM 555 O O . ILE A 1 71 ? 35.342 -19.623 24.386 1.00 46.59 71 ILE A O 1
ATOM 559 N N . HIS A 1 72 ? 35.044 -19.401 26.584 1.00 47.44 72 HIS A N 1
ATOM 560 C CA . HIS A 1 72 ? 36.131 -20.331 26.926 1.00 47.44 72 HIS A CA 1
ATOM 561 C C . HIS A 1 72 ? 35.860 -21.807 26.576 1.00 47.44 72 HIS A C 1
ATOM 563 O O . HIS A 1 72 ? 36.800 -22.600 26.613 1.00 47.44 72 HIS A O 1
ATOM 569 N N . MET A 1 73 ? 34.624 -22.184 26.222 1.00 38.78 73 MET A N 1
ATOM 570 C CA . MET A 1 73 ? 34.275 -23.564 25.844 1.00 38.78 73 MET A CA 1
ATOM 571 C C . MET A 1 73 ? 34.232 -23.802 24.325 1.00 38.78 73 MET A C 1
ATOM 573 O O . MET A 1 73 ? 34.371 -24.948 23.907 1.00 38.78 73 MET A O 1
ATOM 577 N N . ASP A 1 74 ? 34.129 -22.746 23.512 1.00 39.88 74 ASP A N 1
ATOM 578 C CA . ASP A 1 74 ? 34.214 -22.824 22.048 1.00 39.88 74 ASP A CA 1
ATOM 579 C C . ASP A 1 74 ? 35.620 -22.402 21.594 1.00 39.88 74 ASP A C 1
ATOM 581 O O . ASP A 1 74 ? 35.886 -21.241 21.303 1.00 39.88 74 ASP A O 1
ATOM 585 N N . GLU A 1 75 ? 36.524 -23.382 21.614 1.00 41.75 75 GLU A N 1
ATOM 586 C CA . GLU A 1 75 ? 37.757 -23.495 20.823 1.00 41.75 75 GLU A CA 1
ATOM 587 C C . GLU A 1 75 ? 38.541 -22.213 20.480 1.00 41.75 75 GLU A C 1
ATOM 589 O O . GLU A 1 75 ? 38.181 -21.405 19.625 1.00 41.75 75 GLU A O 1
ATOM 594 N N . LEU A 1 76 ? 39.752 -22.147 21.047 1.00 48.88 76 LEU A N 1
ATOM 595 C CA . LEU A 1 76 ? 41.005 -22.085 20.279 1.00 48.88 76 LEU A CA 1
ATOM 596 C C . LEU A 1 76 ? 40.821 -21.799 18.776 1.00 48.88 76 LEU A C 1
ATOM 598 O O . LEU A 1 76 ? 40.886 -22.699 17.943 1.00 48.88 76 LEU A O 1
ATOM 602 N N . ASN A 1 77 ? 40.674 -20.530 18.414 1.00 46.25 77 ASN A N 1
ATOM 603 C CA . ASN A 1 77 ? 41.024 -20.093 17.075 1.00 46.25 77 ASN A CA 1
ATOM 604 C C . ASN A 1 77 ? 41.674 -18.714 17.158 1.00 46.25 77 ASN A C 1
ATOM 606 O O . ASN A 1 77 ? 41.162 -17.784 17.784 1.00 46.25 77 ASN A O 1
ATOM 610 N N . GLU A 1 78 ? 42.867 -18.629 16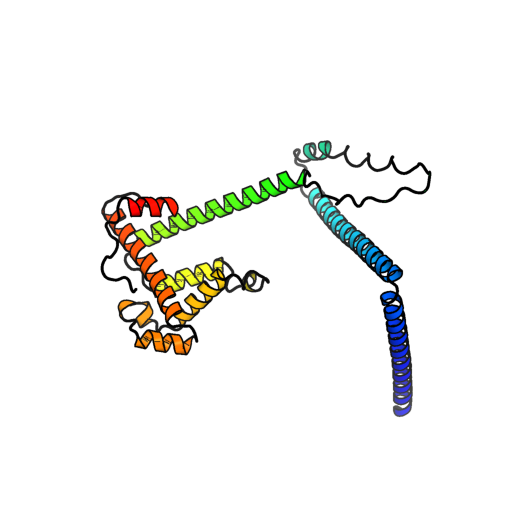.581 1.00 49.78 78 GLU A N 1
ATOM 611 C CA . GLU A 1 78 ? 43.973 -17.714 16.896 1.00 49.78 78 GLU A CA 1
ATOM 612 C C . GLU A 1 78 ? 43.716 -16.219 16.602 1.00 49.78 78 GLU A C 1
ATOM 614 O O . GLU A 1 78 ? 44.635 -15.403 16.599 1.00 49.78 78 GLU A O 1
ATOM 619 N N . THR A 1 79 ? 42.466 -15.804 16.397 1.00 53.09 79 THR A N 1
ATOM 620 C CA . THR A 1 79 ? 42.103 -14.442 15.981 1.00 53.09 79 THR A CA 1
ATOM 621 C C . THR A 1 79 ? 41.599 -13.541 17.114 1.00 53.09 79 THR A C 1
ATOM 623 O O . THR A 1 79 ? 41.524 -12.328 16.929 1.00 53.09 79 THR A O 1
ATOM 626 N N . ALA A 1 80 ? 41.275 -14.082 18.295 1.00 43.09 80 ALA A N 1
ATOM 627 C CA . ALA A 1 80 ? 40.740 -13.292 19.417 1.00 43.09 80 ALA A CA 1
ATOM 628 C C . ALA A 1 80 ? 41.822 -12.670 20.328 1.00 43.09 80 ALA A C 1
ATOM 630 O O . ALA A 1 80 ? 41.606 -11.607 20.915 1.00 43.09 80 ALA A O 1
ATOM 631 N N . ALA A 1 81 ? 43.017 -13.266 20.405 1.00 42.47 81 ALA A N 1
ATOM 632 C CA . ALA A 1 81 ? 44.097 -12.784 21.275 1.00 42.47 81 ALA A CA 1
ATOM 633 C C . ALA A 1 81 ? 44.669 -11.417 20.838 1.00 42.47 81 ALA A C 1
ATOM 635 O O . ALA A 1 81 ? 45.118 -10.632 21.673 1.00 42.47 81 ALA A O 1
ATOM 636 N N . ALA A 1 82 ? 44.589 -11.086 19.545 1.00 42.72 82 ALA A N 1
ATOM 637 C CA . ALA A 1 82 ? 45.044 -9.796 19.026 1.00 42.72 82 ALA A CA 1
ATOM 638 C C . ALA A 1 82 ? 44.124 -8.623 19.427 1.00 42.72 82 ALA A C 1
ATOM 640 O O . ALA A 1 82 ? 44.592 -7.493 19.558 1.00 42.72 82 ALA A O 1
ATOM 641 N N . ALA A 1 83 ? 42.832 -8.877 19.673 1.00 41.56 83 ALA A N 1
ATOM 642 C CA . ALA A 1 83 ? 41.874 -7.836 20.053 1.00 41.56 83 ALA A CA 1
ATOM 643 C C . ALA A 1 83 ? 41.978 -7.446 21.542 1.00 41.56 83 ALA A C 1
ATOM 645 O O . ALA A 1 83 ? 41.764 -6.286 21.894 1.00 41.56 83 ALA A O 1
ATOM 646 N N . ALA A 1 84 ? 42.371 -8.382 22.413 1.00 43.19 84 ALA A N 1
ATOM 647 C CA . ALA A 1 84 ? 42.491 -8.143 23.854 1.00 43.19 84 ALA A CA 1
ATOM 648 C C . ALA A 1 84 ? 43.729 -7.304 24.242 1.00 43.19 84 ALA A C 1
ATOM 650 O O . ALA A 1 84 ? 43.707 -6.598 25.249 1.00 43.19 84 ALA A O 1
ATOM 651 N N . ALA A 1 85 ? 44.791 -7.301 23.428 1.00 41.00 85 ALA A N 1
ATOM 652 C CA . ALA A 1 85 ? 46.023 -6.562 23.723 1.00 41.00 85 ALA A CA 1
ATOM 653 C C . ALA A 1 85 ? 45.880 -5.026 23.625 1.00 41.00 85 ALA A C 1
ATOM 655 O O . ALA A 1 85 ? 46.695 -4.293 24.183 1.00 41.00 85 ALA A O 1
ATOM 656 N N . ILE A 1 86 ? 44.837 -4.520 22.955 1.00 47.44 86 ILE A N 1
ATOM 657 C CA . ILE A 1 86 ? 44.649 -3.077 22.718 1.00 47.44 86 ILE A CA 1
ATOM 658 C C . ILE A 1 86 ? 43.865 -2.400 23.865 1.00 47.44 86 ILE A C 1
ATOM 660 O O . ILE A 1 86 ? 43.971 -1.190 24.058 1.00 47.44 86 ILE A O 1
ATOM 664 N N . ALA A 1 87 ? 43.133 -3.158 24.690 1.00 45.44 87 ALA A N 1
ATOM 665 C CA . ALA A 1 87 ? 42.240 -2.601 25.716 1.00 45.44 87 ALA A CA 1
ATOM 666 C C . ALA A 1 87 ? 42.863 -2.449 27.124 1.00 45.44 87 ALA A C 1
ATOM 668 O O . ALA A 1 87 ? 42.269 -1.804 27.990 1.00 45.44 87 ALA A O 1
ATOM 669 N N . LEU A 1 88 ? 44.057 -2.997 27.382 1.00 43.44 88 LEU A N 1
ATOM 670 C CA . LEU A 1 88 ? 44.613 -3.077 28.743 1.00 43.44 88 LEU A CA 1
ATOM 671 C C . LEU A 1 88 ? 45.202 -1.793 29.392 1.00 43.44 88 LEU A C 1
ATOM 673 O O . LEU A 1 88 ? 45.308 -1.796 30.621 1.00 43.44 88 LEU A O 1
ATOM 677 N N . PRO A 1 89 ? 45.558 -0.679 28.710 1.00 40.12 89 PRO A N 1
ATOM 678 C CA . PRO A 1 89 ? 46.121 0.481 29.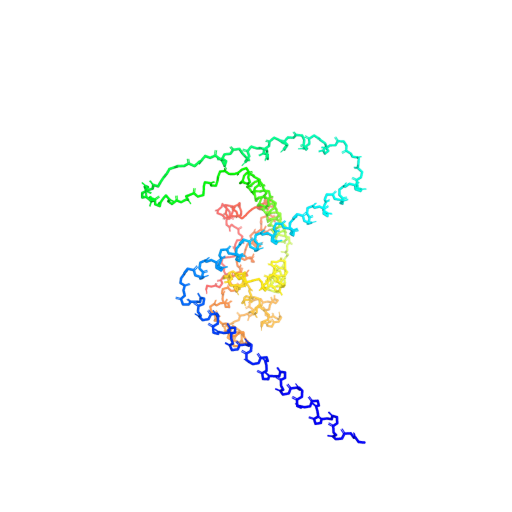418 1.00 40.12 89 PRO A CA 1
ATOM 679 C C . PRO A 1 89 ? 45.086 1.496 29.943 1.00 40.12 89 PRO A C 1
ATOM 681 O O . PRO A 1 89 ? 45.444 2.358 30.743 1.00 40.12 89 PRO A O 1
ATOM 684 N N . ALA A 1 90 ? 43.812 1.431 29.537 1.00 42.19 90 ALA A N 1
ATOM 685 C CA . ALA A 1 90 ? 42.858 2.524 29.784 1.00 42.19 90 ALA A CA 1
ATOM 686 C C . ALA A 1 90 ? 42.203 2.530 31.184 1.00 42.19 90 ALA A C 1
ATOM 688 O O . ALA A 1 90 ? 41.622 3.538 31.580 1.00 42.19 90 ALA A O 1
ATOM 689 N N . VAL A 1 91 ? 42.313 1.447 31.963 1.00 44.16 91 VAL A N 1
ATOM 690 C CA . VAL A 1 91 ? 41.598 1.313 33.254 1.00 44.16 91 VAL A CA 1
ATOM 691 C C . VAL A 1 91 ? 42.471 1.666 34.471 1.00 44.16 91 VAL A C 1
ATOM 693 O O . VAL A 1 91 ? 41.953 1.937 35.552 1.00 44.16 91 VAL A O 1
ATOM 696 N N . ARG A 1 92 ? 43.801 1.754 34.327 1.00 37.28 92 ARG A N 1
ATOM 697 C CA . ARG A 1 92 ? 44.711 1.971 35.473 1.00 37.28 92 ARG A CA 1
ATOM 698 C C . ARG A 1 92 ? 44.949 3.432 35.877 1.00 37.28 92 ARG A C 1
ATOM 700 O O . ARG A 1 92 ? 45.501 3.666 36.948 1.00 37.28 92 ARG A O 1
ATOM 707 N N . SER A 1 93 ? 44.505 4.410 35.091 1.00 36.66 93 SER A N 1
ATOM 708 C CA . SER A 1 93 ? 44.825 5.831 35.336 1.00 36.66 93 SER A CA 1
ATOM 709 C C . SER A 1 93 ? 43.810 6.586 36.206 1.00 36.66 93 SER A C 1
ATOM 711 O O . SER A 1 93 ? 44.056 7.734 36.564 1.00 36.66 93 SER A O 1
ATOM 713 N N . PHE A 1 94 ? 42.689 5.971 36.596 1.00 38.69 94 PHE A N 1
ATOM 714 C CA . PHE A 1 94 ? 41.632 6.660 37.355 1.00 38.69 94 PHE A CA 1
ATOM 715 C C . PHE A 1 94 ? 41.849 6.710 38.881 1.00 38.69 94 PHE A C 1
ATOM 717 O O . PHE A 1 94 ? 41.067 7.339 39.588 1.00 38.69 94 PHE A O 1
ATOM 724 N N . ALA A 1 95 ? 42.911 6.091 39.409 1.00 33.50 95 ALA A N 1
ATOM 725 C CA . ALA A 1 95 ? 43.074 5.887 40.854 1.00 33.50 95 ALA A CA 1
ATOM 726 C C . ALA A 1 95 ? 44.043 6.854 41.577 1.00 33.50 95 ALA A C 1
ATOM 728 O O . ALA A 1 95 ? 44.214 6.727 42.785 1.00 33.50 95 ALA A O 1
ATOM 729 N N . VAL A 1 96 ? 44.681 7.822 40.901 1.00 36.53 96 VAL A N 1
ATOM 730 C CA . VAL A 1 96 ? 45.795 8.607 41.502 1.00 36.53 96 VAL A CA 1
ATOM 731 C C . VAL A 1 96 ? 45.454 10.068 41.864 1.00 36.53 96 VAL A C 1
ATOM 733 O O . VAL A 1 96 ? 46.258 10.747 42.493 1.00 36.53 96 VAL A O 1
ATOM 736 N N . VAL A 1 97 ? 44.254 10.582 41.574 1.00 38.72 97 VAL A N 1
ATOM 737 C CA . VAL A 1 97 ? 43.945 12.022 41.794 1.00 38.72 97 VAL A CA 1
ATOM 738 C C . VAL A 1 97 ? 43.245 12.325 43.135 1.00 38.72 97 VAL A C 1
ATOM 740 O O . VAL A 1 97 ? 42.978 13.479 43.455 1.00 38.72 97 VAL A O 1
ATOM 743 N N . ALA A 1 98 ? 42.995 11.332 43.990 1.00 38.66 98 ALA A N 1
ATOM 744 C CA . ALA A 1 98 ? 42.150 11.508 45.176 1.00 38.66 98 ALA A CA 1
ATOM 745 C C . ALA A 1 98 ? 42.899 11.634 46.519 1.00 38.66 98 ALA A C 1
ATOM 747 O O . ALA A 1 98 ? 42.441 11.060 47.495 1.00 38.66 98 ALA A O 1
ATOM 748 N N . LEU A 1 99 ? 44.017 12.367 46.627 1.00 36.66 99 LEU A N 1
ATOM 749 C CA . LEU A 1 99 ? 44.610 12.681 47.946 1.00 36.66 99 LEU A CA 1
ATOM 750 C C . LEU A 1 99 ? 45.359 14.026 47.975 1.00 36.66 99 LEU A C 1
ATOM 752 O O . LEU A 1 99 ? 46.587 14.050 47.963 1.00 36.66 99 LEU A O 1
ATOM 756 N N . ARG A 1 100 ? 44.637 15.150 48.101 1.00 32.59 100 ARG A N 1
ATOM 757 C CA . ARG A 1 100 ? 45.136 16.374 48.771 1.00 32.59 100 ARG A CA 1
ATOM 758 C C . ARG A 1 100 ? 43.977 17.159 49.406 1.00 32.59 100 ARG A C 1
ATOM 760 O O . ARG A 1 100 ? 43.002 17.417 48.708 1.00 32.59 100 ARG A O 1
ATOM 767 N N . PRO A 1 101 ? 44.069 17.590 50.680 1.00 40.38 101 PRO A N 1
ATOM 768 C CA . PRO A 1 101 ? 43.076 18.473 51.284 1.00 40.38 101 PRO A CA 1
ATOM 769 C C . PRO A 1 101 ? 43.557 19.935 51.328 1.00 40.38 101 PRO A C 1
ATOM 771 O O . PRO A 1 101 ? 44.695 20.182 51.733 1.00 40.38 101 PRO A O 1
ATOM 774 N N . LYS A 1 102 ? 42.673 20.879 50.953 1.00 30.42 102 LYS A N 1
ATOM 775 C CA . LYS A 1 102 ? 42.520 22.292 51.414 1.00 30.42 102 LYS A CA 1
ATOM 776 C C . LYS A 1 102 ? 41.774 23.134 50.353 1.00 30.42 102 LYS A C 1
ATOM 778 O O . LYS A 1 102 ? 41.855 22.780 49.183 1.00 30.42 102 LYS A O 1
ATOM 783 N N . PRO A 1 103 ? 41.257 24.334 50.682 1.00 36.44 103 PRO A N 1
ATOM 784 C CA . PRO A 1 103 ? 40.419 24.752 51.808 1.00 36.44 103 PRO A CA 1
ATOM 785 C C . PRO A 1 103 ? 39.120 25.437 51.301 1.00 36.44 103 PRO A C 1
ATOM 787 O O . PRO A 1 103 ? 38.846 25.482 50.108 1.00 36.44 103 PRO A O 1
ATOM 790 N N . ALA A 1 104 ? 38.300 25.927 52.230 1.00 38.31 104 ALA A N 1
ATOM 791 C CA . ALA A 1 104 ? 36.951 26.441 52.011 1.00 38.31 104 ALA A CA 1
ATOM 792 C C . ALA A 1 104 ? 36.821 27.686 51.102 1.00 38.31 104 ALA A C 1
ATOM 794 O O . ALA A 1 104 ? 37.672 28.569 51.119 1.00 38.31 104 ALA A O 1
ATOM 795 N N . ALA A 1 105 ? 35.632 27.754 50.483 1.00 40.06 105 ALA A N 1
ATOM 796 C CA . ALA A 1 105 ? 34.895 28.921 49.983 1.00 40.06 105 ALA A CA 1
ATOM 797 C C . ALA A 1 105 ? 35.351 29.577 48.668 1.00 40.06 105 ALA A C 1
ATOM 799 O O . ALA A 1 105 ? 36.070 30.562 48.701 1.00 40.06 105 ALA A O 1
ATOM 800 N N . GLU A 1 106 ? 34.758 29.141 47.545 1.00 29.64 106 GLU A N 1
ATOM 801 C CA . GLU A 1 106 ? 34.380 30.020 46.424 1.00 29.64 106 GLU A CA 1
ATOM 802 C C . GLU A 1 106 ? 33.056 29.547 45.790 1.00 29.64 106 GLU A C 1
ATOM 804 O O . GLU A 1 106 ? 32.717 28.363 45.779 1.00 29.64 106 GLU A O 1
ATOM 809 N N . VAL A 1 107 ? 32.269 30.520 45.335 1.00 36.69 107 VAL A N 1
ATOM 810 C CA . VAL A 1 107 ? 30.887 30.414 44.852 1.00 36.69 107 VAL A CA 1
ATOM 811 C C . VAL A 1 107 ? 30.802 29.536 43.600 1.00 36.69 107 VAL A C 1
ATOM 813 O O . VAL A 1 107 ? 31.419 29.829 42.578 1.00 36.69 107 VAL A O 1
ATOM 816 N N . PHE A 1 108 ? 29.990 28.478 43.656 1.00 29.11 108 PHE A N 1
ATOM 817 C CA . PHE A 1 108 ? 29.742 27.583 42.526 1.00 29.11 108 PHE A CA 1
ATOM 818 C C . PHE A 1 108 ? 28.967 28.332 41.428 1.00 29.11 108 PHE A C 1
ATOM 820 O O . PHE A 1 108 ? 27.760 28.545 41.537 1.00 29.11 108 PHE A O 1
ATOM 827 N N . HIS A 1 109 ? 29.648 28.737 40.354 1.00 37.94 109 HIS A N 1
ATOM 828 C CA . HIS A 1 109 ? 28.973 29.007 39.087 1.00 37.94 109 HIS A CA 1
ATOM 829 C C . HIS A 1 109 ? 28.508 27.664 38.526 1.00 37.94 109 HIS A C 1
ATOM 831 O O . HIS A 1 109 ? 29.325 26.780 38.270 1.00 37.94 109 HIS A O 1
ATOM 837 N N . ALA A 1 110 ? 27.197 27.499 38.344 1.00 34.50 110 ALA A N 1
ATOM 838 C CA . ALA A 1 110 ? 26.635 26.347 37.659 1.00 34.50 110 ALA A CA 1
ATOM 839 C C . ALA A 1 110 ? 27.088 26.370 36.190 1.00 34.50 110 ALA A C 1
ATOM 841 O O . ALA A 1 110 ? 26.424 26.942 35.328 1.00 34.50 110 ALA A O 1
ATOM 842 N N . GLN A 1 111 ? 28.239 25.760 35.898 1.00 37.72 111 GLN A N 1
ATOM 843 C CA . GLN A 1 111 ? 28.531 25.317 34.545 1.00 37.72 111 GLN A CA 1
ATOM 844 C C . GLN A 1 111 ? 27.453 24.298 34.194 1.00 37.72 111 GLN A C 1
ATOM 846 O O . GLN A 1 111 ? 27.364 23.230 34.803 1.00 37.72 111 GLN A O 1
ATOM 851 N N . THR A 1 112 ? 26.598 24.646 33.238 1.00 40.69 112 THR A N 1
ATOM 852 C CA . THR A 1 112 ? 25.764 23.668 32.556 1.00 40.69 112 THR A CA 1
ATOM 853 C C . THR A 1 112 ? 26.701 22.594 32.020 1.00 40.69 112 THR A C 1
ATOM 855 O O . THR A 1 112 ? 27.536 22.844 31.152 1.00 40.69 112 THR A O 1
ATOM 858 N N . PHE A 1 113 ? 26.615 21.403 32.608 1.00 33.00 113 PHE A N 1
ATOM 859 C CA . PHE A 1 113 ? 27.375 20.236 32.192 1.00 33.00 113 PHE A CA 1
ATOM 860 C C . PHE A 1 113 ? 26.855 19.840 30.806 1.00 33.00 113 PHE A C 1
ATOM 862 O O . PHE A 1 113 ? 25.930 19.042 30.673 1.00 33.00 113 PHE A O 1
ATOM 869 N N . GLN A 1 114 ? 27.381 20.461 29.751 1.00 39.62 114 GLN A N 1
ATOM 870 C CA . GLN A 1 114 ? 27.176 19.953 28.406 1.00 39.62 114 GLN A CA 1
ATOM 871 C C . GLN A 1 114 ? 27.969 18.657 28.323 1.00 39.62 114 GLN A C 1
ATOM 873 O O . GLN A 1 114 ? 29.199 18.668 28.238 1.00 39.62 114 GLN A O 1
ATOM 878 N N . VAL A 1 115 ? 27.251 17.539 28.429 1.00 43.25 115 VAL A N 1
ATOM 879 C CA . VAL A 1 115 ? 27.767 16.207 28.134 1.00 43.25 115 VAL A CA 1
ATOM 880 C C . VAL A 1 115 ? 28.305 16.277 26.712 1.00 43.25 115 VAL A C 1
ATOM 882 O O . VAL A 1 115 ? 27.547 16.286 25.748 1.00 43.25 115 VAL A O 1
ATOM 885 N N . ARG A 1 116 ? 29.624 16.421 26.569 1.00 47.75 116 ARG A N 1
ATOM 886 C CA . ARG A 1 116 ? 30.269 16.316 25.266 1.00 47.75 116 ARG A CA 1
ATOM 887 C C . ARG A 1 116 ? 30.068 14.875 24.811 1.00 47.75 116 ARG A C 1
ATOM 889 O O . ARG A 1 116 ? 30.744 13.979 25.311 1.00 47.75 116 ARG A O 1
ATOM 896 N N . GLU A 1 117 ? 29.150 14.663 23.873 1.00 46.56 117 GLU A N 1
ATOM 897 C CA . GLU A 1 117 ? 28.992 13.426 23.097 1.00 46.56 117 GLU A CA 1
ATOM 898 C C . GLU A 1 117 ? 30.200 13.219 22.162 1.00 46.56 117 GLU A C 1
ATOM 900 O O . GLU A 1 117 ? 30.082 13.088 20.953 1.00 46.56 117 GLU A O 1
ATOM 905 N N . MET A 1 118 ? 31.406 13.226 22.720 1.00 50.41 118 MET A N 1
ATOM 906 C CA . MET A 1 118 ? 32.644 12.892 22.024 1.00 50.41 118 MET A CA 1
ATOM 907 C C . MET A 1 118 ? 33.193 11.640 22.689 1.00 50.41 118 MET A C 1
ATOM 909 O O . MET A 1 118 ? 34.158 11.679 23.447 1.00 50.41 118 MET A O 1
ATOM 913 N N . SER A 1 119 ? 32.497 10.531 22.467 1.00 51.66 119 SER A N 1
ATOM 914 C CA . SER A 1 119 ? 32.837 9.235 23.037 1.00 51.66 119 SER A CA 1
ATOM 915 C C . SER A 1 119 ? 32.945 8.233 21.900 1.00 51.66 119 SER A C 1
ATOM 917 O O . SER A 1 119 ? 32.091 8.218 21.026 1.00 51.66 119 SER A O 1
ATOM 919 N N . VAL A 1 120 ? 33.967 7.377 21.922 1.00 57.25 120 VAL A N 1
ATOM 920 C CA . VAL A 1 120 ? 34.247 6.293 20.951 1.00 57.25 120 VAL A CA 1
ATOM 921 C C . VAL A 1 120 ? 33.025 5.378 20.694 1.00 57.25 120 VAL A C 1
ATOM 923 O O . VAL A 1 120 ? 32.968 4.645 19.713 1.00 57.25 120 VAL A O 1
ATOM 926 N N . PHE A 1 121 ? 32.001 5.469 21.543 1.00 54.00 121 PHE A N 1
ATOM 927 C CA . PHE A 1 121 ? 30.694 4.840 21.383 1.00 54.00 121 PHE A CA 1
ATOM 928 C C . PHE A 1 121 ? 29.787 5.471 20.309 1.00 54.00 121 PHE A C 1
ATOM 930 O O . PHE A 1 121 ? 28.925 4.759 19.793 1.00 54.00 121 PHE A O 1
ATOM 937 N N . SER A 1 122 ? 29.957 6.747 19.933 1.00 56.22 122 SER A N 1
ATOM 938 C CA . SER A 1 122 ? 29.171 7.367 18.853 1.00 56.22 122 SER A CA 1
ATOM 939 C C . SER A 1 122 ? 29.523 6.757 17.502 1.00 56.22 122 SER A C 1
ATOM 941 O O . SER A 1 122 ? 28.633 6.278 16.821 1.00 56.22 122 SER A O 1
ATOM 943 N N . SER A 1 123 ? 30.806 6.601 17.169 1.00 64.06 123 SER A N 1
ATOM 944 C CA . SER A 1 123 ? 31.224 6.013 15.888 1.00 64.06 123 SER A CA 1
ATOM 945 C C . SER A 1 123 ? 30.810 4.544 15.721 1.00 64.06 123 SER A C 1
ATOM 947 O O . SER A 1 123 ? 30.553 4.099 14.603 1.00 64.06 123 SER A O 1
ATOM 949 N N . ILE A 1 124 ? 30.704 3.777 16.812 1.00 66.62 124 ILE A N 1
ATOM 950 C CA . ILE A 1 124 ? 30.168 2.405 16.791 1.00 66.62 124 ILE A CA 1
ATOM 951 C C . ILE A 1 124 ? 28.645 2.430 16.619 1.00 66.62 124 ILE A C 1
ATOM 953 O O . ILE A 1 124 ? 28.116 1.688 15.790 1.00 66.62 124 ILE A O 1
ATOM 957 N N . LYS A 1 125 ? 27.941 3.301 17.356 1.00 68.88 125 LYS A N 1
ATOM 958 C CA . LYS A 1 125 ? 26.491 3.493 17.220 1.00 68.88 125 LYS A CA 1
ATOM 959 C C . LYS A 1 125 ? 26.125 3.947 15.809 1.00 68.88 125 LYS A C 1
ATOM 961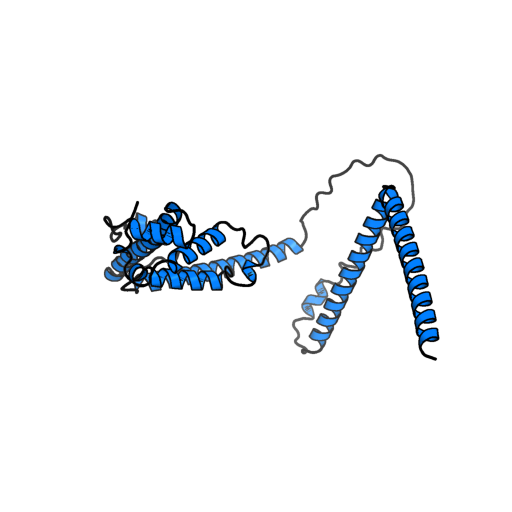 O O . LYS A 1 125 ? 25.194 3.385 15.249 1.00 68.88 125 LYS A O 1
ATOM 966 N N . ASP A 1 126 ? 26.894 4.866 15.239 1.00 70.56 126 ASP A N 1
ATOM 967 C CA . ASP A 1 126 ? 26.712 5.421 13.900 1.00 70.56 126 ASP A CA 1
ATOM 968 C C . ASP A 1 126 ? 27.006 4.375 12.824 1.00 70.56 126 ASP A C 1
ATOM 970 O O . ASP A 1 126 ? 26.251 4.239 11.870 1.00 70.56 126 ASP A O 1
ATOM 974 N N . ASN A 1 127 ? 28.048 3.551 12.987 1.00 75.50 127 ASN A N 1
ATOM 975 C CA . ASN A 1 127 ? 28.307 2.447 12.057 1.00 75.50 127 ASN A CA 1
ATOM 976 C C . ASN A 1 127 ? 27.225 1.360 12.124 1.00 75.50 127 ASN A C 1
ATOM 978 O O . ASN A 1 127 ? 26.871 0.784 11.094 1.00 75.50 127 ASN A O 1
ATOM 982 N N . ILE A 1 128 ? 26.699 1.055 13.314 1.00 74.06 128 ILE A N 1
ATOM 983 C CA . ILE A 1 128 ? 25.616 0.079 13.483 1.00 74.06 128 ILE A CA 1
ATOM 984 C C . ILE A 1 128 ? 24.296 0.645 12.951 1.00 74.06 128 ILE A C 1
ATOM 986 O O . ILE A 1 128 ? 23.609 -0.061 12.214 1.00 74.06 128 ILE A O 1
ATOM 990 N N . SER A 1 129 ? 23.947 1.897 13.263 1.00 74.94 129 SER A N 1
ATOM 991 C CA . SER A 1 129 ? 22.743 2.551 12.739 1.00 74.94 129 SER A CA 1
ATOM 992 C C . SER A 1 129 ? 22.820 2.685 11.223 1.00 74.94 129 SER A C 1
ATOM 994 O O . SER A 1 129 ? 21.902 2.235 10.548 1.00 74.94 129 SER A O 1
ATOM 996 N N . HIS A 1 130 ? 23.949 3.137 10.673 1.00 77.56 130 HIS A N 1
ATOM 997 C CA . HIS A 1 130 ? 24.173 3.217 9.232 1.00 77.56 130 HIS A CA 1
ATOM 998 C C . HIS A 1 130 ? 24.078 1.840 8.558 1.00 77.56 130 HIS A C 1
ATOM 1000 O O . HIS A 1 130 ? 23.438 1.701 7.516 1.00 77.56 130 HIS A O 1
ATOM 1006 N N . ARG A 1 131 ? 24.653 0.780 9.151 1.00 72.94 131 ARG A N 1
ATOM 1007 C CA . ARG A 1 131 ? 24.517 -0.599 8.634 1.00 72.94 131 ARG A CA 1
ATOM 1008 C C . ARG A 1 131 ? 23.085 -1.133 8.718 1.00 72.94 131 ARG A C 1
ATOM 1010 O O . ARG A 1 131 ? 22.685 -1.931 7.874 1.00 72.94 131 ARG A O 1
ATOM 1017 N N . LEU A 1 132 ? 22.316 -0.738 9.729 1.00 75.75 132 LEU A N 1
ATOM 1018 C CA . LEU A 1 132 ? 20.904 -1.104 9.848 1.00 75.75 132 LEU A CA 1
ATOM 1019 C C . LEU A 1 132 ? 20.036 -0.330 8.852 1.00 75.75 132 LEU A C 1
ATOM 1021 O O . LEU A 1 132 ? 19.155 -0.925 8.235 1.00 75.75 132 LEU A O 1
ATOM 1025 N N . GLU A 1 133 ? 20.302 0.959 8.667 1.00 75.31 133 GLU A N 1
ATOM 1026 C CA . GLU A 1 133 ? 19.611 1.826 7.714 1.00 75.31 133 GLU A CA 1
ATOM 1027 C C . GLU A 1 133 ? 19.875 1.395 6.276 1.00 75.31 133 GLU A C 1
ATOM 1029 O O . GLU A 1 133 ? 18.922 1.198 5.533 1.00 75.31 133 GLU A O 1
ATOM 1034 N N . THR A 1 134 ? 21.130 1.131 5.905 1.00 76.50 134 THR A N 1
ATOM 1035 C CA . THR A 1 134 ? 21.479 0.587 4.578 1.00 76.50 134 THR A CA 1
ATOM 1036 C C . THR A 1 134 ? 20.785 -0.746 4.322 1.00 76.50 134 THR A C 1
ATOM 1038 O O . THR A 1 134 ? 20.045 -0.862 3.354 1.00 76.50 134 THR A O 1
ATOM 1041 N N . ARG A 1 135 ? 20.873 -1.717 5.244 1.00 74.19 135 ARG A N 1
ATOM 1042 C CA . ARG A 1 135 ? 20.159 -3.003 5.099 1.00 74.19 135 ARG A CA 1
ATOM 1043 C C . ARG A 1 135 ? 18.643 -2.846 5.001 1.00 74.19 135 ARG A C 1
ATOM 1045 O O . ARG A 1 135 ? 17.992 -3.633 4.317 1.00 74.19 135 ARG A O 1
ATOM 1052 N N . LYS A 1 136 ? 18.058 -1.894 5.730 1.00 79.25 136 LYS A N 1
ATOM 1053 C CA . LYS A 1 136 ? 16.624 -1.592 5.660 1.00 79.25 136 LYS A CA 1
ATOM 1054 C C . LYS A 1 136 ? 16.274 -0.973 4.307 1.00 79.25 136 LYS A C 1
ATOM 1056 O O . LYS A 1 136 ? 15.288 -1.384 3.705 1.00 79.25 136 LYS A O 1
ATOM 1061 N N . ASN A 1 137 ? 17.085 -0.038 3.828 1.00 78.69 137 ASN A N 1
ATOM 1062 C CA . ASN A 1 137 ? 16.893 0.632 2.549 1.00 78.69 137 ASN A CA 1
ATOM 1063 C C . ASN A 1 137 ? 17.047 -0.347 1.381 1.00 78.69 137 ASN A C 1
ATOM 1065 O O . ASN A 1 137 ? 16.172 -0.375 0.523 1.00 78.69 137 ASN A O 1
ATOM 1069 N N . ASP A 1 138 ? 18.055 -1.221 1.404 1.00 82.50 138 ASP A N 1
ATOM 1070 C CA . ASP A 1 138 ? 18.271 -2.252 0.381 1.00 82.50 138 ASP A CA 1
ATOM 1071 C C . ASP A 1 138 ? 17.085 -3.222 0.305 1.00 82.50 138 ASP A C 1
ATOM 1073 O O . ASP A 1 138 ? 16.579 -3.518 -0.776 1.00 82.50 138 ASP A O 1
ATOM 1077 N N . LYS A 1 139 ? 16.581 -3.677 1.462 1.00 84.06 139 LYS A N 1
ATOM 1078 C CA . LYS A 1 139 ? 15.385 -4.533 1.526 1.00 84.06 139 LYS A CA 1
ATOM 1079 C C . LYS A 1 139 ? 14.138 -3.825 1.011 1.00 84.06 139 LYS A C 1
ATOM 1081 O O . LYS A 1 139 ? 13.328 -4.444 0.330 1.00 84.06 139 LYS A O 1
ATOM 1086 N N . ASN A 1 140 ? 13.976 -2.545 1.334 1.00 82.06 140 ASN A N 1
ATOM 1087 C CA . ASN A 1 140 ? 12.847 -1.755 0.856 1.00 82.06 140 ASN A CA 1
ATOM 1088 C C . ASN A 1 140 ? 12.924 -1.526 -0.661 1.00 82.06 140 ASN A C 1
ATOM 1090 O O . ASN A 1 140 ? 11.899 -1.614 -1.331 1.00 82.06 140 ASN A O 1
ATOM 1094 N N . ALA A 1 141 ? 14.119 -1.280 -1.204 1.00 85.25 141 ALA A N 1
ATOM 1095 C CA . ALA A 1 141 ? 14.347 -1.132 -2.639 1.00 85.25 141 ALA A CA 1
ATOM 1096 C C . ALA A 1 141 ? 14.059 -2.440 -3.390 1.00 85.25 141 ALA A C 1
ATOM 1098 O O . ALA A 1 141 ? 13.340 -2.435 -4.384 1.00 85.25 141 ALA A O 1
ATOM 1099 N N . GLN A 1 142 ? 14.526 -3.579 -2.871 1.00 87.75 142 GLN A N 1
ATOM 1100 C CA . GLN A 1 142 ? 14.209 -4.895 -3.439 1.00 87.75 142 GLN A CA 1
ATOM 1101 C C . GLN A 1 142 ? 12.703 -5.180 -3.405 1.00 87.75 142 GLN A C 1
ATOM 1103 O O . GLN A 1 142 ? 12.123 -5.526 -4.430 1.00 87.75 142 GLN A O 1
ATOM 1108 N N . ALA A 1 143 ? 12.044 -4.941 -2.266 1.00 87.44 143 ALA A N 1
ATOM 1109 C CA . ALA A 1 143 ? 10.598 -5.116 -2.141 1.00 87.44 143 ALA A CA 1
ATOM 1110 C C . ALA A 1 143 ? 9.809 -4.212 -3.105 1.00 87.44 143 ALA A C 1
ATOM 1112 O O . ALA A 1 143 ? 8.751 -4.603 -3.598 1.00 87.44 143 ALA A O 1
ATOM 1113 N N . TYR A 1 144 ? 10.326 -3.014 -3.387 1.00 89.44 144 TYR A N 1
ATOM 1114 C CA . TYR A 1 144 ? 9.752 -2.110 -4.375 1.00 89.44 144 TYR A CA 1
ATOM 1115 C C . TYR A 1 144 ? 9.862 -2.673 -5.794 1.00 89.44 144 TYR A C 1
ATOM 1117 O O . TYR A 1 144 ? 8.861 -2.739 -6.505 1.00 89.44 144 TYR A O 1
ATOM 1125 N N . VAL A 1 145 ? 11.049 -3.137 -6.190 1.00 90.56 145 VAL A N 1
ATOM 1126 C CA . VAL A 1 145 ? 11.278 -3.776 -7.495 1.00 90.56 145 VAL A CA 1
ATOM 1127 C C . VAL A 1 145 ? 10.373 -4.996 -7.670 1.00 90.56 145 VAL A C 1
ATOM 1129 O O . VAL A 1 145 ? 9.711 -5.134 -8.700 1.00 90.56 145 VAL A O 1
ATOM 1132 N N . ASP A 1 146 ? 10.270 -5.845 -6.648 1.00 90.50 146 ASP A N 1
ATOM 1133 C CA . ASP A 1 146 ? 9.382 -7.010 -6.652 1.00 90.50 146 ASP A CA 1
ATOM 1134 C C . ASP A 1 146 ? 7.914 -6.600 -6.823 1.00 90.50 146 ASP A C 1
ATOM 1136 O O . ASP A 1 146 ? 7.180 -7.202 -7.612 1.00 90.50 146 ASP A O 1
ATOM 1140 N N . GLN A 1 147 ? 7.487 -5.534 -6.137 1.00 89.12 147 GLN A N 1
ATOM 1141 C CA . GLN A 1 147 ? 6.142 -4.985 -6.278 1.00 89.12 147 GLN A CA 1
ATOM 1142 C C . GLN A 1 147 ? 5.886 -4.466 -7.698 1.00 89.12 147 GLN A C 1
ATOM 1144 O O . GLN A 1 147 ? 4.836 -4.755 -8.272 1.00 89.12 147 GLN A O 1
ATOM 1149 N N . ILE A 1 148 ? 6.823 -3.720 -8.284 1.00 91.94 148 ILE A N 1
ATOM 1150 C CA . ILE A 1 148 ? 6.700 -3.196 -9.649 1.00 91.94 148 ILE A CA 1
ATOM 1151 C C . ILE A 1 148 ? 6.630 -4.337 -10.662 1.00 91.94 148 ILE A C 1
ATOM 1153 O O . ILE A 1 148 ? 5.745 -4.333 -11.518 1.00 91.94 148 ILE A O 1
ATOM 1157 N N . ASN A 1 149 ? 7.491 -5.346 -10.530 1.00 91.12 149 ASN A N 1
ATOM 1158 C CA . ASN A 1 149 ? 7.476 -6.532 -11.384 1.00 91.12 149 ASN A CA 1
ATOM 1159 C C . ASN A 1 149 ? 6.156 -7.300 -11.267 1.00 91.12 149 ASN A C 1
ATOM 1161 O O . ASN A 1 149 ? 5.590 -7.728 -12.277 1.00 91.12 149 ASN A O 1
ATOM 1165 N N . PHE A 1 150 ? 5.632 -7.451 -10.050 1.00 90.12 150 PHE A N 1
ATOM 1166 C CA . PHE A 1 150 ? 4.333 -8.076 -9.824 1.00 90.12 150 PHE A CA 1
ATOM 1167 C C . PHE A 1 150 ? 3.209 -7.297 -10.520 1.00 90.12 150 PHE A C 1
ATOM 1169 O O . PHE A 1 150 ? 2.427 -7.875 -11.279 1.00 90.12 150 PHE A O 1
ATOM 1176 N N . LEU A 1 151 ? 3.154 -5.976 -10.328 1.00 91.50 151 LEU A N 1
ATOM 1177 C CA . LEU A 1 151 ? 2.139 -5.124 -10.947 1.00 91.50 151 LEU A CA 1
ATOM 1178 C C . LEU A 1 151 ? 2.239 -5.160 -12.476 1.00 91.50 151 LEU A C 1
ATOM 1180 O O . LEU A 1 151 ? 1.225 -5.351 -13.148 1.00 91.50 151 LEU A O 1
ATOM 1184 N N . ALA A 1 152 ? 3.448 -5.045 -13.020 1.00 90.50 152 ALA A N 1
ATOM 1185 C CA . ALA A 1 152 ? 3.701 -5.034 -14.455 1.00 90.50 152 ALA A CA 1
ATOM 1186 C C . ALA A 1 152 ? 3.256 -6.334 -15.149 1.00 90.50 152 ALA A C 1
ATOM 1188 O O . ALA A 1 152 ? 2.721 -6.284 -16.254 1.00 90.50 152 ALA A O 1
ATOM 1189 N N . ASN A 1 153 ? 3.403 -7.487 -14.489 1.00 88.62 153 ASN A N 1
ATOM 1190 C CA . ASN A 1 153 ? 3.002 -8.786 -15.041 1.00 88.62 153 ASN A CA 1
ATOM 1191 C C . ASN A 1 153 ? 1.536 -9.158 -14.742 1.00 88.62 153 ASN A C 1
ATOM 1193 O O . ASN A 1 153 ? 0.953 -10.013 -15.413 1.00 88.62 153 ASN A O 1
ATOM 1197 N N . SER A 1 154 ? 0.907 -8.523 -13.749 1.00 86.25 154 SER A N 1
ATOM 1198 C CA . SER A 1 154 ? -0.470 -8.829 -13.347 1.00 86.25 154 SER A CA 1
ATOM 1199 C C . SER A 1 154 ? -1.515 -8.356 -14.377 1.00 86.25 154 SER A C 1
ATOM 1201 O O . SER A 1 154 ? -1.673 -7.165 -14.677 1.00 86.25 154 SER A O 1
ATOM 1203 N N . LYS A 1 155 ? -2.304 -9.296 -14.923 1.00 82.94 155 LYS A N 1
ATOM 1204 C CA . LYS A 1 155 ? -3.360 -8.974 -15.904 1.00 82.94 155 LYS A CA 1
ATOM 1205 C C . LYS A 1 155 ? -4.533 -8.227 -15.270 1.00 82.94 155 LYS A C 1
ATOM 1207 O O . LYS A 1 155 ? -5.047 -7.276 -15.865 1.00 82.94 155 LYS A O 1
ATOM 1212 N N . THR A 1 156 ? -4.920 -8.617 -14.064 1.00 84.50 156 THR A N 1
ATOM 1213 C CA . THR A 1 156 ? -6.008 -8.028 -13.277 1.00 84.50 156 THR A CA 1
ATOM 1214 C C . THR A 1 156 ? -5.484 -7.671 -11.896 1.00 84.50 156 THR A C 1
ATOM 1216 O O . THR A 1 156 ? -4.712 -8.430 -11.323 1.00 84.50 156 THR A O 1
ATOM 1219 N N . TYR A 1 157 ? -5.888 -6.509 -11.394 1.00 87.56 157 TYR A N 1
ATOM 1220 C CA . TYR A 1 157 ? -5.655 -6.092 -10.018 1.00 87.56 157 TYR A CA 1
ATOM 1221 C C . TYR A 1 157 ? -6.989 -5.594 -9.497 1.00 87.56 157 TYR A C 1
ATOM 1223 O O . TYR A 1 157 ? -7.509 -4.596 -9.999 1.00 87.56 157 TYR A O 1
ATOM 1231 N N . THR A 1 158 ? -7.580 -6.370 -8.602 1.00 91.75 158 THR A N 1
ATOM 1232 C CA . THR A 1 158 ? -8.880 -6.100 -7.992 1.00 91.75 158 THR A CA 1
ATOM 1233 C C . THR A 1 158 ? -8.694 -5.456 -6.620 1.00 91.75 158 THR A C 1
ATOM 1235 O O . THR A 1 158 ? -7.595 -5.448 -6.061 1.00 91.75 158 THR A O 1
ATOM 1238 N N . LEU A 1 159 ? -9.769 -4.911 -6.043 1.00 91.62 159 LEU A N 1
ATOM 1239 C CA . LEU A 1 159 ? -9.708 -4.373 -4.680 1.00 91.62 159 LEU A CA 1
ATOM 1240 C C . LEU A 1 159 ? -9.489 -5.496 -3.650 1.00 91.62 159 LEU A C 1
ATOM 1242 O O . LEU A 1 159 ? -8.919 -5.245 -2.593 1.00 91.62 159 LEU A O 1
ATOM 1246 N N . GLN A 1 160 ? -9.873 -6.735 -3.972 1.00 92.56 160 GLN A N 1
ATOM 1247 C CA . GLN A 1 160 ? -9.566 -7.909 -3.154 1.00 92.56 160 GLN A CA 1
ATOM 1248 C C . GLN A 1 160 ? -8.056 -8.207 -3.118 1.00 92.56 160 GLN A C 1
ATOM 1250 O O . GLN A 1 160 ? -7.507 -8.388 -2.033 1.00 92.56 160 GLN A O 1
ATOM 1255 N N . ASP A 1 161 ? -7.366 -8.163 -4.263 1.00 91.44 161 ASP A N 1
ATOM 1256 C CA . ASP A 1 161 ? -5.903 -8.352 -4.317 1.00 91.44 161 ASP A CA 1
ATOM 1257 C C . ASP A 1 161 ? -5.176 -7.279 -3.495 1.00 91.44 161 ASP A C 1
ATOM 1259 O O . ASP A 1 161 ? -4.216 -7.552 -2.769 1.00 91.44 161 ASP A O 1
ATOM 1263 N N . HIS A 1 162 ? -5.672 -6.043 -3.575 1.00 91.06 162 HIS A N 1
ATOM 1264 C CA . HIS A 1 162 ? -5.158 -4.929 -2.790 1.00 91.06 162 HIS A CA 1
ATOM 1265 C C . HIS A 1 162 ? -5.370 -5.132 -1.285 1.00 91.06 162 HIS A C 1
ATOM 1267 O O . HIS A 1 162 ? -4.444 -4.923 -0.500 1.00 91.06 162 HIS A O 1
ATOM 1273 N N . PHE A 1 163 ? -6.552 -5.598 -0.877 1.00 91.94 163 PHE A N 1
ATOM 1274 C CA . PHE A 1 163 ? -6.845 -5.930 0.516 1.00 91.94 163 PHE A CA 1
ATOM 1275 C C . PHE A 1 163 ? -5.900 -7.010 1.057 1.00 91.94 163 PHE A C 1
ATOM 1277 O O . PHE A 1 163 ? -5.335 -6.853 2.141 1.00 91.94 163 PHE A O 1
ATOM 1284 N N . GLU A 1 164 ? -5.669 -8.079 0.295 1.00 91.50 164 GLU A N 1
ATOM 1285 C CA . GLU A 1 164 ? -4.749 -9.150 0.686 1.00 91.50 164 GLU A CA 1
ATOM 1286 C C . GLU A 1 164 ? -3.304 -8.661 0.794 1.00 91.50 164 GLU A C 1
ATOM 1288 O O . GLU A 1 164 ? -2.597 -9.012 1.743 1.00 91.50 164 GLU A O 1
ATOM 1293 N N . GLN A 1 165 ? -2.870 -7.814 -0.140 1.00 88.81 165 GLN A N 1
ATOM 1294 C CA . GLN A 1 165 ? -1.559 -7.179 -0.080 1.00 88.81 165 GLN A CA 1
ATOM 1295 C C . GLN A 1 165 ? -1.420 -6.311 1.177 1.00 88.81 165 GLN A C 1
ATOM 1297 O O . GLN A 1 165 ? -0.433 -6.451 1.903 1.00 88.81 165 GLN A O 1
ATOM 1302 N N . MET A 1 166 ? -2.403 -5.454 1.472 1.00 88.88 166 MET A N 1
ATOM 1303 C CA . MET A 1 166 ? -2.379 -4.622 2.678 1.00 88.88 166 MET A CA 1
ATOM 1304 C C . MET A 1 166 ? -2.405 -5.464 3.952 1.00 88.88 166 MET A C 1
ATOM 1306 O O . MET A 1 166 ? -1.721 -5.127 4.913 1.00 88.88 166 MET A O 1
ATOM 1310 N N . LYS A 1 167 ? -3.149 -6.574 3.974 1.00 90.00 167 LYS A N 1
ATOM 1311 C CA . LYS A 1 167 ? -3.184 -7.481 5.124 1.00 90.00 167 LYS A CA 1
ATOM 1312 C C . LYS A 1 167 ? -1.807 -8.099 5.380 1.00 90.00 167 LYS A C 1
ATOM 1314 O O . LYS A 1 167 ? -1.316 -8.031 6.504 1.00 90.00 167 LYS A O 1
ATOM 1319 N N . LYS A 1 168 ? -1.138 -8.595 4.333 1.00 88.38 168 LYS A N 1
ATOM 1320 C CA . LYS A 1 168 ? 0.243 -9.108 4.423 1.00 88.38 168 LYS A CA 1
ATOM 1321 C C . LYS A 1 168 ? 1.221 -8.032 4.895 1.00 88.38 168 LYS A C 1
ATOM 1323 O O . LYS A 1 168 ? 2.077 -8.300 5.734 1.00 88.38 168 LYS A O 1
ATOM 1328 N N . GLN A 1 169 ? 1.086 -6.805 4.390 1.00 84.25 169 GLN A N 1
ATOM 1329 C CA . GLN A 1 169 ? 1.913 -5.675 4.819 1.00 84.25 169 GLN A CA 1
ATOM 1330 C C . GLN A 1 169 ? 1.646 -5.281 6.274 1.00 84.25 169 GLN A C 1
ATOM 1332 O O . GLN A 1 169 ? 2.589 -4.986 7.003 1.00 84.25 169 GLN A O 1
ATOM 1337 N N . ALA A 1 170 ? 0.394 -5.319 6.727 1.00 84.31 170 ALA A N 1
ATOM 1338 C CA . ALA A 1 170 ? 0.034 -5.047 8.111 1.00 84.31 170 ALA A CA 1
ATOM 1339 C C . ALA A 1 170 ? 0.590 -6.111 9.066 1.00 84.31 170 ALA A C 1
ATOM 1341 O O . ALA A 1 170 ? 1.106 -5.770 10.130 1.00 84.31 170 ALA A O 1
ATOM 1342 N N . GLU A 1 171 ? 0.554 -7.382 8.669 1.00 83.56 171 GLU A N 1
ATOM 1343 C CA . GLU A 1 171 ? 1.151 -8.487 9.422 1.00 83.56 171 GLU A CA 1
ATOM 1344 C C . GLU A 1 171 ? 2.683 -8.357 9.482 1.00 83.56 171 GLU A C 1
ATOM 1346 O O . GLU A 1 171 ? 3.266 -8.378 10.569 1.00 83.56 171 GLU A O 1
ATOM 1351 N N . ALA A 1 172 ? 3.341 -8.117 8.342 1.00 77.62 172 ALA A N 1
ATOM 1352 C CA . ALA A 1 172 ? 4.794 -7.932 8.265 1.00 77.62 172 ALA A CA 1
ATOM 1353 C C . ALA A 1 172 ? 5.276 -6.668 9.006 1.00 77.62 172 ALA A C 1
ATOM 1355 O O . ALA A 1 172 ? 6.305 -6.680 9.690 1.00 77.62 172 ALA A O 1
ATOM 1356 N N . GLY A 1 173 ? 4.504 -5.583 8.907 1.00 72.31 173 GLY A N 1
ATOM 1357 C CA . GLY A 1 173 ? 4.729 -4.306 9.582 1.00 72.31 173 GLY A CA 1
ATOM 1358 C C . GLY A 1 173 ? 4.386 -4.327 11.071 1.00 72.31 173 GLY A C 1
ATOM 1359 O O . GLY A 1 173 ? 4.713 -3.383 11.787 1.00 72.31 173 GLY A O 1
ATOM 1360 N N . GLY A 1 174 ? 3.775 -5.408 11.565 1.00 72.75 174 GLY A N 1
ATOM 1361 C CA . GLY A 1 174 ? 3.446 -5.569 12.975 1.00 72.75 174 GLY A CA 1
ATOM 1362 C C . GLY A 1 174 ? 2.255 -4.736 13.443 1.00 72.75 174 GLY A C 1
ATOM 1363 O O . GLY A 1 174 ? 2.138 -4.486 14.636 1.00 72.75 174 GLY A O 1
ATOM 1364 N N . VAL A 1 175 ? 1.378 -4.317 12.532 1.00 69.00 175 VAL A N 1
ATOM 1365 C CA . VAL A 1 175 ? 0.180 -3.507 12.817 1.00 69.00 175 VAL A CA 1
ATOM 1366 C C . VAL A 1 175 ? -0.947 -4.315 13.461 1.00 69.00 175 VAL A C 1
ATOM 1368 O O . VAL A 1 175 ? -1.803 -3.745 14.134 1.00 69.00 175 VAL A O 1
ATOM 1371 N N . THR A 1 176 ? -0.923 -5.637 13.315 1.00 65.06 176 THR A N 1
ATOM 1372 C CA . THR A 1 176 ? -1.913 -6.558 13.895 1.00 65.06 176 THR A CA 1
ATOM 1373 C C . THR A 1 176 ? -1.333 -7.501 14.957 1.00 65.06 176 THR A C 1
ATOM 1375 O O . THR A 1 176 ? -2.083 -8.254 15.571 1.00 65.06 176 THR A O 1
ATOM 1378 N N . GLY A 1 177 ? -0.012 -7.482 15.181 1.00 68.25 177 GLY A N 1
ATOM 1379 C CA . GLY A 1 177 ? 0.696 -8.404 16.083 1.00 68.25 177 GLY A CA 1
ATOM 1380 C C . GLY A 1 177 ? 1.207 -7.748 17.370 1.00 68.25 177 GLY A C 1
ATOM 1381 O O . GLY A 1 177 ? 0.928 -6.594 17.650 1.00 68.25 177 GLY A O 1
ATOM 1382 N N . TRP A 1 178 ? 2.041 -8.443 18.148 1.00 63.19 178 TRP A N 1
ATOM 1383 C CA . TRP A 1 178 ? 2.604 -7.907 19.405 1.00 63.19 178 TRP A CA 1
ATOM 1384 C C . TRP A 1 178 ? 3.304 -6.541 19.248 1.00 63.19 178 TRP A C 1
ATOM 1386 O O . TRP A 1 178 ? 3.307 -5.728 20.169 1.00 63.19 178 TRP A O 1
ATOM 1396 N N . LYS A 1 179 ? 3.850 -6.249 18.060 1.00 65.12 179 LYS A N 1
ATOM 1397 C CA . LYS A 1 179 ? 4.458 -4.952 17.733 1.00 65.12 179 LYS A CA 1
ATOM 1398 C C . LYS A 1 179 ? 3.457 -3.789 17.769 1.00 65.12 179 LYS A C 1
ATOM 1400 O O . LYS A 1 179 ? 3.859 -2.679 18.104 1.00 65.12 179 LYS A O 1
ATOM 1405 N N . SER A 1 180 ? 2.168 -4.028 17.513 1.00 65.69 180 SER A N 1
ATOM 1406 C CA . SER A 1 180 ? 1.108 -3.020 17.655 1.00 65.69 180 SER A CA 1
ATOM 1407 C C . SER A 1 180 ? 0.704 -2.794 19.109 1.00 65.69 180 SER A C 1
ATOM 1409 O O . SER A 1 180 ? -0.048 -1.868 19.393 1.00 65.69 180 SER A O 1
ATOM 1411 N N . MET A 1 181 ? 1.187 -3.619 20.042 1.00 69.50 181 MET A N 1
ATOM 1412 C CA . MET A 1 181 ? 1.004 -3.413 21.481 1.00 69.50 181 MET A CA 1
ATOM 1413 C C . MET A 1 181 ? 2.121 -2.550 22.085 1.00 69.50 181 MET A C 1
ATOM 1415 O O . MET A 1 181 ? 2.027 -2.165 23.248 1.00 69.50 181 MET A O 1
ATOM 1419 N N . MET A 1 182 ? 3.162 -2.211 21.311 1.00 69.00 182 MET A N 1
ATOM 1420 C CA . MET A 1 182 ? 4.195 -1.289 21.775 1.00 69.00 182 MET A CA 1
ATOM 1421 C C . MET A 1 182 ? 3.625 0.136 21.893 1.00 69.00 182 MET A C 1
ATOM 1423 O O . MET A 1 182 ? 3.071 0.656 20.915 1.00 69.00 182 MET A O 1
ATOM 1427 N N . PRO A 1 183 ? 3.767 0.794 23.060 1.00 63.00 183 PRO A N 1
ATOM 1428 C CA . PRO A 1 183 ? 3.305 2.164 23.244 1.00 63.00 183 PRO A CA 1
ATOM 1429 C C . PRO A 1 183 ? 4.026 3.097 22.261 1.00 63.00 183 PRO A C 1
ATOM 1431 O O . PRO A 1 183 ? 5.233 2.993 22.057 1.00 63.00 183 PRO A O 1
ATOM 1434 N N . GLY A 1 184 ? 3.274 3.985 21.610 1.00 72.00 184 GLY A N 1
ATOM 1435 C CA . GLY A 1 184 ? 3.784 4.927 20.606 1.00 72.00 184 GLY A CA 1
ATOM 1436 C C . GLY A 1 184 ? 3.675 4.448 19.152 1.00 72.00 184 GLY A C 1
ATOM 1437 O O . GLY A 1 184 ? 3.372 5.262 18.286 1.00 72.00 184 GLY A O 1
ATOM 1438 N N . VAL A 1 185 ? 3.810 3.145 18.869 1.00 70.69 185 VAL A N 1
ATOM 1439 C CA . VAL A 1 185 ? 3.710 2.606 17.493 1.00 70.69 185 VAL A CA 1
ATOM 1440 C C . VAL A 1 185 ? 2.253 2.544 17.024 1.00 70.69 185 VAL A C 1
ATOM 1442 O O . VAL A 1 185 ? 1.927 3.002 15.935 1.00 70.69 185 VAL A O 1
ATOM 1445 N N . SER A 1 186 ? 1.330 2.073 17.862 1.00 68.31 186 SER A N 1
ATOM 1446 C CA . SER A 1 186 ? -0.107 2.036 17.527 1.00 68.31 186 SER A CA 1
ATOM 1447 C C . SER A 1 186 ? -0.752 3.414 17.373 1.00 68.31 186 SER A C 1
ATOM 1449 O O . SER A 1 186 ? -1.800 3.544 16.740 1.00 68.31 186 SER A O 1
ATOM 1451 N N . SER A 1 187 ? -0.129 4.445 17.945 1.00 72.19 187 SER A N 1
ATOM 1452 C CA . SER A 1 187 ? -0.601 5.823 17.849 1.00 72.19 187 SER A CA 1
ATOM 1453 C C . SER A 1 187 ? -0.103 6.539 16.592 1.00 72.19 187 SER A C 1
ATOM 1455 O O . SER A 1 187 ? -0.478 7.690 16.373 1.00 72.19 187 SER A O 1
ATOM 1457 N N . MET A 1 188 ? 0.741 5.901 15.772 1.00 81.31 188 MET A N 1
ATOM 1458 C CA . MET A 1 188 ? 1.221 6.522 14.541 1.00 81.31 188 MET A CA 1
ATOM 1459 C C . MET A 1 188 ? 0.059 6.685 13.548 1.00 81.31 188 MET A C 1
ATOM 1461 O O . MET A 1 188 ? -0.656 5.710 13.284 1.00 81.31 188 MET A O 1
ATOM 1465 N N . PRO A 1 189 ? -0.121 7.876 12.948 1.00 82.00 189 PRO A N 1
ATOM 1466 C CA . PRO A 1 189 ? -1.253 8.142 12.062 1.00 82.00 189 PRO A CA 1
ATOM 1467 C C . PRO A 1 189 ? -1.274 7.209 10.843 1.00 82.00 189 PRO A C 1
ATOM 1469 O O . PRO A 1 189 ? -2.339 6.773 10.419 1.00 82.00 189 PRO A O 1
ATOM 1472 N N . GLN A 1 190 ? -0.106 6.805 10.335 1.00 81.12 190 GLN A N 1
ATOM 1473 C CA . GLN A 1 190 ? 0.018 5.863 9.217 1.00 81.12 190 GLN A CA 1
ATOM 1474 C C . GLN A 1 190 ? -0.546 4.476 9.561 1.00 81.12 190 GLN A C 1
ATOM 1476 O O . GLN A 1 190 ? -1.191 3.833 8.735 1.00 81.12 190 GLN A O 1
ATOM 1481 N N . ILE A 1 191 ? -0.331 4.017 10.797 1.00 83.25 191 ILE A N 1
ATOM 1482 C CA . ILE A 1 191 ? -0.807 2.713 11.270 1.00 83.25 191 ILE A CA 1
ATOM 1483 C C . ILE A 1 191 ? -2.323 2.749 11.479 1.00 83.25 191 ILE A C 1
ATOM 1485 O O . ILE A 1 191 ? -3.023 1.813 11.089 1.00 83.25 191 ILE A O 1
ATOM 1489 N N . GLN A 1 192 ? -2.843 3.848 12.028 1.00 85.12 192 GLN A N 1
ATOM 1490 C CA . GLN A 1 192 ? -4.284 4.057 12.182 1.00 85.12 192 GLN A CA 1
ATOM 1491 C C . GLN A 1 192 ? -4.995 4.131 10.828 1.00 85.12 192 GLN A C 1
ATOM 1493 O O . GLN A 1 192 ? -6.013 3.469 10.641 1.00 85.12 192 GLN A O 1
ATOM 1498 N N . GLN A 1 193 ? -4.423 4.850 9.860 1.00 86.44 193 GLN A N 1
ATOM 1499 C CA . GLN A 1 193 ? -4.967 4.951 8.507 1.00 86.44 193 GLN A CA 1
ATOM 1500 C C . GLN A 1 193 ? -4.984 3.596 7.789 1.00 86.44 193 GLN A C 1
ATOM 1502 O O . GLN A 1 193 ? -5.972 3.252 7.133 1.00 86.44 193 GLN A O 1
ATOM 1507 N N . MET A 1 194 ? -3.919 2.798 7.931 1.00 87.12 194 MET A N 1
ATOM 1508 C CA . MET A 1 194 ? -3.877 1.452 7.357 1.00 87.12 194 MET A CA 1
ATOM 1509 C C . MET A 1 194 ? -4.919 0.535 8.008 1.00 87.12 194 MET A C 1
ATOM 1511 O O . MET A 1 194 ? -5.614 -0.198 7.306 1.00 87.12 194 MET A O 1
ATOM 1515 N N . LYS A 1 195 ? -5.092 0.616 9.334 1.00 87.81 195 LYS A N 1
ATOM 1516 C CA . LYS A 1 195 ? -6.129 -0.135 10.054 1.00 87.81 195 LYS A CA 1
ATOM 1517 C C . LYS A 1 195 ? -7.537 0.264 9.606 1.00 87.81 195 LYS A C 1
ATOM 1519 O O . LYS A 1 195 ? -8.343 -0.618 9.324 1.00 87.81 195 LYS A O 1
ATOM 1524 N N . ALA A 1 196 ? -7.816 1.562 9.492 1.00 90.62 196 ALA A N 1
ATOM 1525 C CA . ALA A 1 196 ? -9.098 2.063 9.001 1.00 90.62 196 ALA A CA 1
ATOM 1526 C C . ALA A 1 196 ? -9.374 1.575 7.570 1.00 90.62 196 ALA A C 1
ATOM 1528 O O . ALA A 1 196 ? -10.451 1.056 7.290 1.00 90.62 196 ALA A O 1
ATOM 1529 N N . SER A 1 197 ? -8.372 1.636 6.689 1.00 91.50 197 SER A N 1
ATOM 1530 C CA . SER A 1 197 ? -8.492 1.158 5.305 1.00 91.50 197 SER A CA 1
ATOM 1531 C C . SER A 1 197 ? -8.769 -0.346 5.226 1.00 91.50 197 SER A C 1
ATOM 1533 O O . SER A 1 197 ? -9.608 -0.769 4.431 1.00 91.50 197 SER A O 1
ATOM 1535 N N . LEU A 1 198 ? -8.120 -1.157 6.071 1.00 92.31 198 LEU A N 1
ATOM 1536 C CA . LEU A 1 198 ? -8.395 -2.594 6.171 1.00 92.31 198 LEU A CA 1
ATOM 1537 C C . LEU A 1 198 ? -9.829 -2.867 6.630 1.00 92.31 198 LEU A C 1
ATOM 1539 O O . LEU A 1 198 ? -10.518 -3.665 6.002 1.00 92.31 198 LEU A O 1
ATOM 1543 N N . GLN A 1 199 ? -10.299 -2.172 7.669 1.00 93.12 199 GLN A N 1
ATOM 1544 C CA . GLN A 1 199 ? -11.669 -2.320 8.171 1.00 93.12 199 GLN A CA 1
ATOM 1545 C C . GLN A 1 199 ? -12.714 -1.909 7.124 1.00 93.12 199 GLN A C 1
ATOM 1547 O O . GLN A 1 199 ? -13.724 -2.590 6.952 1.00 93.12 199 GLN A O 1
ATOM 1552 N N . ILE A 1 200 ? -12.457 -0.823 6.386 1.00 94.06 200 ILE A N 1
ATOM 1553 C CA . ILE A 1 200 ? -13.310 -0.360 5.284 1.00 94.06 200 ILE A CA 1
ATOM 1554 C C . ILE A 1 200 ? -13.414 -1.433 4.197 1.00 94.06 200 ILE A C 1
ATOM 1556 O O . ILE A 1 200 ? -14.522 -1.760 3.771 1.00 94.06 200 ILE A O 1
ATOM 1560 N N . MET A 1 201 ? -12.286 -1.993 3.751 1.00 92.62 201 MET A N 1
ATOM 1561 C CA . MET A 1 201 ? -12.278 -3.031 2.714 1.00 92.62 201 MET A CA 1
ATOM 1562 C C . MET A 1 201 ? -12.909 -4.342 3.195 1.00 92.62 201 MET A C 1
ATOM 1564 O O . MET A 1 201 ? -13.625 -4.986 2.430 1.00 92.62 201 MET A O 1
ATOM 1568 N N . GLU A 1 202 ? -12.703 -4.720 4.457 1.00 93.38 202 GLU A N 1
ATOM 1569 C CA . GLU A 1 202 ? -13.293 -5.920 5.056 1.00 93.38 202 GLU A CA 1
ATOM 1570 C C . GLU A 1 202 ? -14.825 -5.834 5.135 1.00 93.38 202 GLU A C 1
ATOM 1572 O O . GLU A 1 202 ? -15.516 -6.815 4.857 1.00 93.38 202 GLU A O 1
ATOM 1577 N N . ALA A 1 203 ? -15.372 -4.650 5.424 1.00 93.12 203 ALA A N 1
ATOM 1578 C CA . ALA A 1 203 ? -16.816 -4.428 5.496 1.00 93.12 203 ALA A CA 1
ATOM 1579 C C . ALA A 1 203 ? -17.525 -4.386 4.131 1.00 93.12 203 ALA 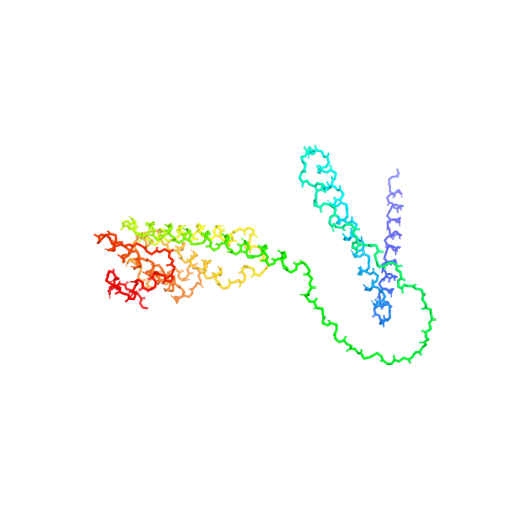A C 1
ATOM 1581 O O . ALA A 1 203 ? -18.758 -4.502 4.072 1.00 93.12 203 ALA A O 1
ATOM 1582 N N . MET A 1 204 ? -16.776 -4.225 3.034 1.00 92.12 204 MET A N 1
ATOM 1583 C CA . MET A 1 204 ? -17.320 -4.373 1.685 1.00 92.12 204 MET A CA 1
ATOM 1584 C C . MET A 1 204 ? -17.614 -5.842 1.397 1.00 92.12 204 MET A C 1
ATOM 1586 O O . MET A 1 204 ? -16.855 -6.735 1.768 1.00 92.12 204 MET A O 1
ATOM 1590 N N . GLU A 1 205 ? -18.701 -6.104 0.683 1.00 92.75 205 GLU A N 1
ATOM 1591 C CA . GLU A 1 205 ? -19.003 -7.449 0.200 1.00 92.75 205 GLU A CA 1
ATOM 1592 C C . GLU A 1 205 ? -18.004 -7.867 -0.892 1.00 92.75 205 GLU A C 1
ATOM 1594 O O . GLU A 1 205 ? -17.537 -7.032 -1.670 1.00 92.75 205 GLU A O 1
ATOM 1599 N N . GLN A 1 206 ? -17.687 -9.161 -0.968 1.00 91.12 206 GLN A N 1
ATOM 1600 C CA . GLN A 1 206 ? -16.688 -9.699 -1.896 1.00 91.12 206 GLN A CA 1
ATOM 1601 C C . GLN A 1 206 ? -16.990 -9.362 -3.366 1.00 91.12 206 GLN A C 1
ATOM 1603 O O . GLN A 1 206 ? -16.088 -8.966 -4.099 1.00 91.12 206 GLN A O 1
ATOM 1608 N N . THR A 1 207 ? -18.262 -9.389 -3.765 1.00 91.81 207 THR A N 1
ATOM 1609 C CA . THR A 1 207 ? -18.730 -8.997 -5.108 1.00 91.81 207 THR A CA 1
ATOM 1610 C C . THR A 1 207 ? -18.296 -7.578 -5.499 1.00 91.81 207 THR A C 1
ATOM 1612 O O . THR A 1 207 ? -17.898 -7.320 -6.636 1.00 91.81 207 THR A O 1
ATOM 1615 N N . HIS A 1 208 ? -18.306 -6.651 -4.539 1.00 92.06 208 HIS A N 1
ATOM 1616 C CA . HIS A 1 208 ? -17.879 -5.267 -4.734 1.00 92.06 208 HIS A CA 1
ATOM 1617 C C . HIS A 1 208 ? -16.350 -5.119 -4.710 1.00 92.06 208 HIS A C 1
ATOM 1619 O O . HIS A 1 208 ? -15.816 -4.202 -5.335 1.00 92.06 208 HIS A O 1
ATOM 1625 N N . ARG A 1 209 ? -15.635 -6.012 -4.012 1.00 91.56 209 ARG A N 1
ATOM 1626 C CA . ARG A 1 209 ? -14.162 -6.033 -3.982 1.00 91.56 209 ARG A CA 1
ATOM 1627 C C . ARG A 1 209 ? -13.562 -6.610 -5.265 1.00 91.56 209 ARG A C 1
ATOM 1629 O O . ARG A 1 209 ? -12.555 -6.107 -5.759 1.00 91.56 209 ARG A O 1
ATOM 1636 N N . GLU A 1 210 ? -14.196 -7.625 -5.835 1.00 92.00 210 GLU A N 1
ATOM 1637 C CA . GLU A 1 210 ? -13.805 -8.191 -7.130 1.00 92.00 210 GLU A CA 1
ATOM 1638 C C . GLU A 1 210 ? -14.069 -7.202 -8.270 1.00 92.00 210 GLU A C 1
ATOM 1640 O O . GLU A 1 210 ? -13.248 -7.062 -9.178 1.00 92.00 210 GLU A O 1
ATOM 1645 N N . ASN A 1 211 ? -15.175 -6.451 -8.189 1.00 90.38 211 ASN A N 1
ATOM 1646 C CA . ASN A 1 211 ? -15.514 -5.422 -9.164 1.00 90.38 211 ASN A CA 1
ATOM 1647 C C . ASN A 1 211 ? -15.760 -4.041 -8.522 1.00 90.38 211 ASN A C 1
ATOM 1649 O O . ASN A 1 211 ? -16.908 -3.658 -8.261 1.00 90.38 211 ASN A O 1
ATOM 1653 N N . PRO A 1 212 ? -14.700 -3.225 -8.365 1.00 88.94 212 PRO A N 1
ATOM 1654 C CA . PRO A 1 212 ? -14.796 -1.906 -7.741 1.00 88.94 212 PRO A CA 1
ATOM 1655 C C . PRO A 1 212 ? -15.690 -0.912 -8.487 1.00 88.94 212 PRO A C 1
ATOM 1657 O O . PRO A 1 212 ? -16.117 0.082 -7.893 1.00 88.94 212 PRO A O 1
ATOM 1660 N N . ALA A 1 213 ? -16.011 -1.158 -9.764 1.00 88.12 213 ALA A N 1
ATOM 1661 C CA . ALA A 1 213 ? -16.909 -0.309 -10.547 1.00 88.12 213 ALA A CA 1
ATOM 1662 C C . ALA A 1 213 ? -18.354 -0.324 -10.015 1.00 88.12 213 ALA A C 1
ATOM 1664 O O . ALA A 1 213 ? -19.076 0.657 -10.183 1.00 88.12 213 ALA A O 1
ATOM 1665 N N 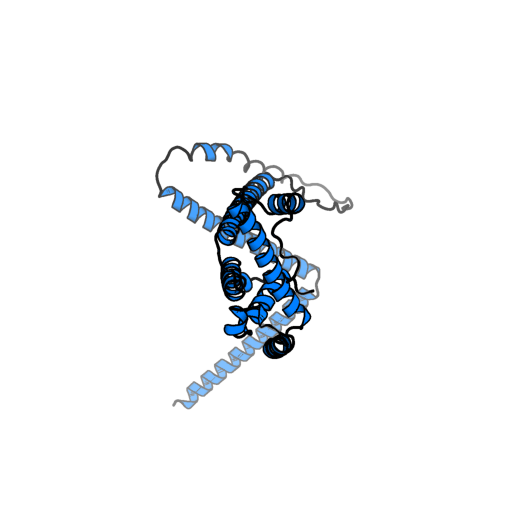. LEU A 1 214 ? -18.759 -1.392 -9.316 1.00 91.00 214 LEU A N 1
ATOM 1666 C CA . LEU A 1 214 ? -20.094 -1.526 -8.720 1.00 91.00 214 LEU A CA 1
ATOM 1667 C C . LEU A 1 214 ? -20.276 -0.678 -7.450 1.00 91.00 214 LEU A C 1
ATOM 1669 O O . LEU A 1 214 ? -21.400 -0.483 -6.986 1.00 91.00 214 LEU A O 1
ATOM 1673 N N . ILE A 1 215 ? -19.185 -0.149 -6.886 1.00 91.62 215 ILE A N 1
ATOM 1674 C CA . ILE A 1 215 ? -19.216 0.652 -5.659 1.00 91.62 215 ILE A CA 1
ATOM 1675 C C . ILE A 1 215 ? -19.830 2.026 -5.954 1.00 91.62 215 ILE A C 1
ATOM 1677 O O . ILE A 1 215 ? -19.161 2.972 -6.376 1.00 91.62 215 ILE A O 1
ATOM 1681 N N . ASN A 1 216 ? -21.131 2.135 -5.703 1.00 92.12 216 ASN A N 1
ATOM 1682 C CA . ASN A 1 216 ? -21.894 3.372 -5.816 1.00 92.12 216 ASN A CA 1
ATOM 1683 C C . ASN A 1 216 ? -22.015 4.094 -4.458 1.00 92.12 216 ASN A C 1
ATOM 1685 O O . ASN A 1 216 ? -21.562 3.612 -3.418 1.00 92.12 216 ASN A O 1
ATOM 1689 N N . GLY A 1 217 ? -22.665 5.262 -4.447 1.00 92.31 217 GLY A N 1
ATOM 1690 C CA . GLY A 1 217 ? -22.871 6.037 -3.219 1.00 92.31 217 GLY A CA 1
ATOM 1691 C C . GLY A 1 217 ? -23.685 5.312 -2.136 1.00 92.31 217 GLY A C 1
ATOM 1692 O O . GLY A 1 217 ? -23.432 5.526 -0.954 1.00 92.31 217 GLY A O 1
ATOM 1693 N N . LYS A 1 218 ? -24.622 4.425 -2.508 1.00 93.50 218 LYS A N 1
ATOM 1694 C CA . LYS A 1 218 ? -25.402 3.632 -1.539 1.00 93.50 218 LYS A CA 1
ATOM 1695 C C . LYS A 1 218 ? -24.514 2.613 -0.828 1.00 93.50 218 LYS A C 1
ATOM 1697 O O . LYS A 1 218 ? -24.556 2.529 0.392 1.00 93.50 218 LYS A O 1
ATOM 1702 N N . VAL A 1 219 ? -23.664 1.910 -1.577 1.00 94.06 219 VAL A N 1
ATOM 1703 C CA . VAL A 1 219 ? -22.696 0.949 -1.022 1.00 94.06 219 VAL A CA 1
ATOM 1704 C C . VAL A 1 219 ? -21.748 1.652 -0.052 1.00 94.06 219 VAL A C 1
ATOM 1706 O O . VAL A 1 219 ? -21.541 1.167 1.055 1.00 94.06 219 VAL A O 1
ATOM 1709 N N . LYS A 1 220 ? -21.242 2.841 -0.411 1.00 94.50 220 LYS A N 1
ATOM 1710 C CA . LYS A 1 220 ? -20.381 3.637 0.480 1.00 94.50 220 LYS A CA 1
ATOM 1711 C C . LYS A 1 220 ? -21.072 4.008 1.796 1.00 94.50 220 LYS A C 1
ATOM 1713 O O . LYS A 1 220 ? -20.441 3.921 2.842 1.00 94.50 220 LYS A O 1
ATOM 1718 N N . ARG A 1 221 ? -22.360 4.374 1.764 1.00 94.88 221 ARG A N 1
ATOM 1719 C CA . ARG A 1 221 ? -23.144 4.651 2.985 1.00 94.88 221 ARG A CA 1
ATOM 1720 C C . ARG A 1 221 ? -23.307 3.407 3.856 1.00 94.88 221 ARG A C 1
ATOM 1722 O O . ARG A 1 221 ? -23.030 3.479 5.042 1.00 94.88 221 ARG A O 1
ATOM 1729 N N . ILE A 1 222 ? -23.641 2.264 3.257 1.00 94.31 222 ILE A N 1
ATOM 1730 C CA . ILE A 1 222 ? -23.764 0.990 3.986 1.00 94.31 222 ILE A CA 1
ATOM 1731 C C . ILE A 1 222 ? -22.435 0.613 4.659 1.00 94.31 222 ILE A C 1
ATOM 1733 O O . ILE A 1 222 ? -22.420 0.172 5.803 1.00 94.31 222 ILE A O 1
ATOM 1737 N N . VAL A 1 223 ? -21.305 0.788 3.969 1.00 95.12 223 VAL A N 1
ATOM 1738 C CA . VAL A 1 223 ? -19.971 0.513 4.534 1.00 95.12 223 VAL A CA 1
ATOM 1739 C C . VAL A 1 223 ? -19.641 1.491 5.665 1.00 95.12 223 VAL A C 1
ATOM 1741 O O . VAL A 1 223 ? -19.149 1.066 6.706 1.00 95.12 223 VAL A O 1
ATOM 1744 N N . SER A 1 224 ? -19.958 2.776 5.493 1.00 95.56 224 SER A N 1
ATOM 1745 C CA . SER A 1 224 ? -19.792 3.803 6.529 1.00 95.56 224 SER A CA 1
ATOM 1746 C C . SER A 1 224 ? -20.580 3.459 7.793 1.00 95.56 224 SER A C 1
ATOM 1748 O O . SER A 1 224 ? -20.009 3.471 8.877 1.00 95.56 224 SER A O 1
ATOM 1750 N N . GLU A 1 225 ? -21.842 3.047 7.660 1.00 95.19 225 GLU A N 1
ATOM 1751 C CA . GLU A 1 225 ? -22.686 2.630 8.788 1.00 95.19 225 GLU A CA 1
ATOM 1752 C C . GLU A 1 225 ? -22.162 1.365 9.484 1.00 95.19 225 GLU A C 1
ATOM 1754 O O . GLU A 1 225 ? -22.239 1.260 10.705 1.00 95.19 225 GLU A O 1
ATOM 1759 N N . LYS A 1 226 ? -21.587 0.416 8.732 1.00 94.06 226 LYS A N 1
ATOM 1760 C CA . LYS A 1 226 ? -21.019 -0.823 9.292 1.00 94.06 226 LYS A CA 1
ATOM 1761 C C . LYS A 1 226 ? -19.727 -0.600 10.078 1.00 94.06 226 LYS A C 1
ATOM 1763 O O . LYS A 1 226 ? -19.521 -1.260 11.091 1.00 94.06 226 LYS A O 1
ATOM 1768 N N . VAL A 1 227 ? -18.837 0.262 9.584 1.00 92.94 227 VAL A N 1
ATOM 1769 C CA . VAL A 1 227 ? -17.496 0.465 10.171 1.00 92.94 227 VAL A CA 1
ATOM 1770 C C . VAL A 1 227 ? -17.456 1.674 11.109 1.00 92.94 227 VAL A C 1
ATOM 1772 O O . VAL A 1 227 ? -16.589 1.755 11.973 1.00 92.94 227 VAL A O 1
ATOM 1775 N N . GLY A 1 228 ? -18.389 2.616 10.959 1.00 93.12 228 GLY A N 1
ATOM 1776 C CA . GLY A 1 228 ? -18.398 3.890 11.679 1.00 93.12 228 GLY A CA 1
ATOM 1777 C C . GLY A 1 228 ? -17.409 4.925 11.131 1.00 93.12 228 GLY A C 1
ATOM 1778 O O . GLY A 1 228 ? -17.172 5.929 11.794 1.00 93.12 228 GLY A O 1
ATOM 1779 N N . GLN A 1 229 ? -16.828 4.696 9.946 1.00 93.06 229 GLN A N 1
ATOM 1780 C CA . GLN A 1 229 ? -15.882 5.623 9.311 1.00 93.06 229 GLN A CA 1
ATOM 1781 C C . GLN A 1 229 ? -16.582 6.646 8.422 1.00 93.06 229 GLN A C 1
ATOM 1783 O O . GLN A 1 229 ? -17.673 6.401 7.896 1.00 93.06 229 GLN A O 1
ATOM 1788 N N . SER A 1 230 ? -15.926 7.786 8.208 1.00 93.88 230 SER A N 1
ATOM 1789 C CA . SER A 1 230 ? -16.443 8.852 7.351 1.00 93.88 230 SER A CA 1
ATOM 1790 C C . SER A 1 230 ? -16.506 8.434 5.871 1.00 93.88 230 SER A C 1
ATOM 1792 O O . SER A 1 230 ? -15.717 7.627 5.375 1.00 93.88 230 SER A O 1
ATOM 1794 N N . LEU A 1 231 ? -17.444 9.019 5.114 1.00 93.06 231 LEU A N 1
ATOM 1795 C CA . LEU A 1 231 ? -17.511 8.821 3.657 1.00 93.06 231 LEU A CA 1
ATOM 1796 C C . LEU A 1 231 ? -16.237 9.306 2.947 1.00 93.06 231 LEU A C 1
ATOM 1798 O O . LEU A 1 231 ? -15.882 8.782 1.890 1.00 93.06 231 LEU A O 1
ATOM 1802 N N . GLU A 1 232 ? -15.557 10.296 3.524 1.00 92.69 232 GLU A N 1
ATOM 1803 C CA . GLU A 1 232 ? -14.286 10.812 3.026 1.00 92.69 232 GLU A CA 1
ATOM 1804 C C . GLU A 1 232 ? -13.177 9.766 3.136 1.00 92.69 232 GLU A C 1
ATOM 1806 O O . GLU A 1 232 ? -12.480 9.518 2.155 1.00 92.69 232 GLU A O 1
ATOM 1811 N N . GLU A 1 233 ? -13.058 9.087 4.276 1.00 92.44 233 GLU A N 1
ATOM 1812 C CA . GLU A 1 233 ? -12.080 8.012 4.452 1.00 92.44 233 GLU A CA 1
ATOM 1813 C C . GLU A 1 233 ? -12.312 6.859 3.482 1.00 92.44 233 GLU A C 1
ATOM 1815 O O . GLU A 1 233 ? -11.366 6.384 2.858 1.00 92.44 233 GLU A O 1
ATOM 1820 N N . ILE A 1 234 ? -13.570 6.473 3.262 1.00 93.75 234 ILE A N 1
ATOM 1821 C CA . ILE A 1 234 ? -13.908 5.450 2.265 1.00 93.75 234 ILE A CA 1
ATOM 1822 C C . ILE A 1 234 ? -13.458 5.893 0.869 1.00 93.75 234 ILE A C 1
ATOM 1824 O O . ILE A 1 234 ? -12.901 5.100 0.107 1.00 93.75 234 ILE A O 1
ATOM 1828 N N . ASN A 1 235 ? -13.662 7.166 0.520 1.00 93.19 235 ASN A N 1
ATOM 1829 C CA . ASN A 1 235 ? -13.172 7.709 -0.744 1.00 93.19 235 ASN A CA 1
ATOM 1830 C C . ASN A 1 235 ? -11.640 7.732 -0.798 1.00 93.19 235 ASN A C 1
ATOM 1832 O O . ASN A 1 235 ? -11.081 7.401 -1.838 1.00 93.19 235 ASN A O 1
ATOM 1836 N N . ASN A 1 236 ? -10.953 8.070 0.294 1.00 92.19 236 ASN A N 1
ATOM 1837 C CA . ASN A 1 236 ? -9.491 8.040 0.378 1.00 92.19 236 ASN A CA 1
ATOM 1838 C C . ASN A 1 236 ? -8.945 6.630 0.135 1.00 92.19 236 ASN A C 1
ATOM 1840 O O . ASN A 1 236 ? -8.035 6.455 -0.676 1.00 92.19 236 ASN A O 1
ATOM 1844 N N . THR A 1 237 ? -9.543 5.620 0.767 1.00 92.62 237 THR A N 1
ATOM 1845 C CA . THR A 1 237 ? -9.176 4.214 0.577 1.00 92.62 237 THR A CA 1
ATOM 1846 C C . THR A 1 237 ? -9.372 3.772 -0.876 1.00 92.62 237 THR A C 1
ATOM 1848 O O . THR A 1 237 ? -8.483 3.163 -1.469 1.00 92.62 237 THR A O 1
ATOM 1851 N N . LEU A 1 238 ? -10.505 4.125 -1.490 1.00 92.81 238 LEU A N 1
ATOM 1852 C CA . LEU 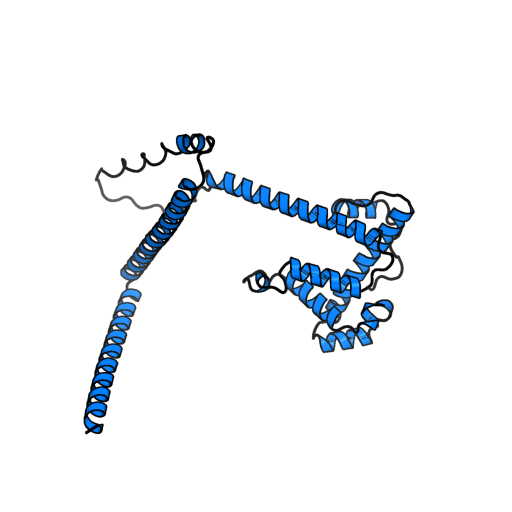A 1 238 ? -10.772 3.798 -2.894 1.00 92.81 238 LEU A CA 1
ATOM 1853 C C . LEU A 1 238 ? -9.829 4.534 -3.857 1.00 92.81 238 LEU A C 1
ATOM 1855 O O . LEU A 1 238 ? -9.367 3.935 -4.825 1.00 92.81 238 LEU A O 1
ATOM 1859 N N . ARG A 1 239 ? -9.495 5.798 -3.572 1.00 91.31 239 ARG A N 1
ATOM 1860 C CA . ARG A 1 239 ? -8.535 6.585 -4.361 1.00 91.31 239 ARG A CA 1
ATOM 1861 C C . ARG A 1 239 ? -7.130 5.993 -4.303 1.00 91.31 239 ARG A C 1
ATOM 1863 O O . ARG A 1 239 ? -6.478 5.907 -5.339 1.00 91.31 239 ARG A O 1
ATOM 1870 N N . SER A 1 240 ? -6.683 5.531 -3.135 1.00 90.25 240 SER A N 1
ATOM 1871 C CA . SER A 1 240 ? -5.383 4.858 -2.989 1.00 90.25 240 SER A CA 1
ATOM 1872 C C . SER A 1 240 ? -5.290 3.602 -3.867 1.00 90.25 240 SER A C 1
ATOM 1874 O O . SER A 1 240 ? -4.319 3.424 -4.606 1.00 90.25 240 SER A O 1
ATOM 1876 N N . TYR A 1 241 ? -6.347 2.786 -3.879 1.00 92.19 241 TYR A N 1
ATOM 1877 C CA . TYR A 1 241 ? -6.452 1.641 -4.784 1.00 92.19 241 TYR A CA 1
ATOM 1878 C C . TYR A 1 241 ? -6.431 2.061 -6.267 1.00 92.19 241 TYR A C 1
ATOM 1880 O O . TYR A 1 241 ? -5.709 1.474 -7.076 1.00 92.19 241 TYR A O 1
ATOM 1888 N N . GLU A 1 242 ? -7.197 3.088 -6.644 1.00 90.88 242 GLU A N 1
ATOM 1889 C CA . GLU A 1 242 ? -7.273 3.572 -8.028 1.00 90.88 242 GLU A CA 1
ATOM 1890 C C . GLU A 1 242 ? -5.936 4.129 -8.533 1.00 90.88 242 GLU A C 1
ATOM 1892 O O . GLU A 1 242 ? -5.573 3.888 -9.688 1.00 90.88 242 GLU A O 1
ATOM 1897 N N . GLN A 1 243 ? -5.171 4.813 -7.678 1.00 90.00 243 GLN A N 1
ATOM 1898 C CA . GLN A 1 243 ? -3.817 5.283 -7.985 1.00 90.00 243 GLN A CA 1
ATOM 1899 C C . GLN A 1 243 ? -2.881 4.112 -8.297 1.00 90.00 243 GLN A C 1
ATOM 1901 O O . GLN A 1 243 ? -2.189 4.123 -9.316 1.00 90.00 243 GLN A O 1
ATOM 1906 N N . LEU A 1 244 ? -2.912 3.064 -7.472 1.00 90.62 244 LEU A N 1
ATOM 1907 C CA . LEU A 1 244 ? -2.080 1.880 -7.671 1.00 90.62 244 LEU A CA 1
ATOM 1908 C C . LEU A 1 244 ? -2.479 1.094 -8.927 1.00 90.62 244 LEU A C 1
ATOM 1910 O O . LEU A 1 244 ? -1.622 0.676 -9.707 1.00 90.62 244 LEU A O 1
ATOM 1914 N N . ASN A 1 245 ? -3.781 0.946 -9.182 1.00 91.69 245 ASN A N 1
ATOM 1915 C CA . ASN A 1 245 ? -4.268 0.328 -10.415 1.00 91.69 245 ASN A CA 1
ATOM 1916 C C . ASN A 1 245 ? -3.907 1.164 -11.658 1.00 91.69 245 ASN A C 1
ATOM 1918 O O . ASN A 1 245 ? -3.610 0.607 -12.714 1.00 91.69 245 ASN A O 1
ATOM 1922 N N . SER A 1 246 ? -3.890 2.492 -11.543 1.00 90.75 246 SER A N 1
ATOM 1923 C CA . SER A 1 246 ? -3.458 3.386 -12.624 1.00 90.75 246 SER A CA 1
ATOM 1924 C C . SER A 1 246 ? -1.971 3.226 -12.929 1.00 90.75 246 SER A C 1
ATOM 1926 O O . SER A 1 246 ? -1.605 3.079 -14.096 1.00 90.75 246 SER A O 1
ATOM 1928 N N . LEU A 1 247 ? -1.134 3.158 -11.888 1.00 91.50 247 LEU A N 1
ATOM 1929 C CA . LEU A 1 247 ? 0.291 2.856 -12.018 1.00 91.50 247 LEU A CA 1
ATOM 1930 C C . LEU A 1 247 ? 0.507 1.504 -12.708 1.00 91.50 247 LEU A C 1
ATOM 1932 O O . LEU A 1 247 ? 1.292 1.405 -13.644 1.00 91.50 247 LEU A O 1
ATOM 1936 N N . ARG A 1 248 ? -0.239 0.470 -12.308 1.00 92.38 248 ARG A N 1
ATOM 1937 C CA . ARG A 1 248 ? -0.191 -0.856 -12.937 1.00 92.38 248 ARG A CA 1
ATOM 1938 C C . ARG A 1 248 ? -0.506 -0.811 -14.431 1.00 92.38 248 ARG A C 1
ATOM 1940 O O . ARG A 1 248 ? 0.199 -1.432 -15.221 1.00 92.38 248 ARG A O 1
ATOM 1947 N N . LEU A 1 249 ? -1.565 -0.103 -14.826 1.00 91.75 249 LEU A N 1
ATOM 1948 C CA . LEU A 1 249 ? -1.938 0.035 -16.238 1.00 91.75 249 LEU A CA 1
ATOM 1949 C C . LEU A 1 249 ? -0.823 0.707 -17.045 1.00 91.75 249 LEU A C 1
ATOM 1951 O O . LEU A 1 249 ? -0.515 0.259 -18.150 1.00 91.75 249 LEU A O 1
ATOM 1955 N N . TRP A 1 250 ? -0.192 1.734 -16.478 1.00 91.81 250 TRP A N 1
ATOM 1956 C CA . TRP A 1 250 ? 0.960 2.393 -17.083 1.00 91.81 250 TRP A CA 1
ATOM 1957 C C . TRP A 1 250 ? 2.174 1.456 -17.203 1.00 91.81 250 TRP A C 1
ATOM 1959 O O . TRP A 1 250 ? 2.714 1.305 -18.301 1.00 91.81 250 TRP A O 1
ATOM 1969 N N . LEU A 1 251 ? 2.539 0.744 -16.129 1.00 92.69 251 LEU A N 1
ATOM 1970 C CA . LEU A 1 251 ? 3.621 -0.253 -16.132 1.00 92.69 251 LEU A CA 1
ATOM 1971 C C . LEU A 1 251 ? 3.389 -1.326 -17.197 1.00 92.69 251 LEU A C 1
ATOM 1973 O O . LEU A 1 251 ? 4.293 -1.675 -17.952 1.00 92.69 251 LEU A O 1
ATOM 1977 N N . ARG A 1 252 ? 2.153 -1.810 -17.313 1.00 91.75 252 ARG A N 1
ATOM 1978 C CA . ARG A 1 252 ? 1.783 -2.800 -18.321 1.00 91.75 252 ARG A CA 1
ATOM 1979 C C . ARG A 1 252 ? 2.001 -2.315 -19.744 1.00 91.75 252 ARG A C 1
ATOM 1981 O O . ARG A 1 252 ? 2.570 -3.046 -20.549 1.00 91.75 252 ARG A O 1
ATOM 1988 N N . LYS A 1 253 ? 1.588 -1.085 -20.057 1.00 91.12 253 LYS A N 1
ATOM 1989 C CA . LYS A 1 253 ? 1.837 -0.516 -21.388 1.00 91.12 253 LYS A CA 1
ATOM 1990 C C . LYS A 1 253 ? 3.325 -0.356 -21.674 1.00 91.12 253 LYS A C 1
ATOM 1992 O O . LYS A 1 253 ? 3.728 -0.484 -22.825 1.00 91.12 253 LYS A O 1
ATOM 1997 N N . ARG A 1 254 ? 4.145 -0.094 -20.653 1.00 91.88 254 ARG A N 1
ATOM 1998 C CA . ARG A 1 254 ? 5.606 -0.063 -20.801 1.00 91.88 254 ARG A CA 1
ATOM 1999 C C . ARG A 1 254 ? 6.182 -1.435 -21.130 1.00 91.88 254 ARG A C 1
ATOM 2001 O O . ARG A 1 254 ? 6.954 -1.524 -22.080 1.00 91.88 254 ARG A O 1
ATOM 2008 N N . VAL A 1 255 ? 5.744 -2.491 -20.440 1.00 92.38 255 VAL A N 1
ATOM 2009 C CA . VAL A 1 255 ? 6.142 -3.877 -20.759 1.00 92.38 255 VAL A CA 1
ATOM 2010 C C . VAL A 1 255 ? 5.730 -4.258 -22.179 1.00 92.38 255 VAL A C 1
ATOM 2012 O O . VAL A 1 255 ? 6.542 -4.792 -22.926 1.00 92.38 255 VAL A O 1
ATOM 2015 N N . GLU A 1 256 ? 4.504 -3.924 -22.590 1.00 90.81 256 GLU A N 1
ATOM 2016 C CA . GLU A 1 256 ? 4.014 -4.173 -23.957 1.00 90.81 256 GLU A CA 1
ATOM 2017 C C . GLU A 1 256 ? 4.857 -3.468 -25.032 1.00 90.81 256 GLU A C 1
ATOM 2019 O O . GLU A 1 256 ? 4.959 -3.956 -26.155 1.00 90.81 256 GLU A O 1
ATOM 2024 N N . ARG A 1 257 ? 5.477 -2.334 -24.689 1.00 91.31 257 ARG A N 1
ATOM 2025 C CA . ARG A 1 257 ? 6.383 -1.570 -25.561 1.00 91.31 257 ARG A CA 1
ATOM 2026 C C . ARG A 1 257 ? 7.849 -2.000 -25.450 1.00 91.31 257 ARG A C 1
ATOM 2028 O O . ARG A 1 257 ? 8.675 -1.456 -26.176 1.00 91.31 257 ARG A O 1
ATOM 2035 N N . GLY A 1 258 ? 8.188 -2.918 -24.544 1.00 91.00 258 GLY A N 1
ATOM 2036 C CA . GLY A 1 258 ? 9.572 -3.316 -24.268 1.00 91.00 258 GLY A CA 1
ATOM 2037 C C . GLY A 1 258 ? 10.415 -2.232 -23.583 1.00 91.00 258 GLY A C 1
ATOM 2038 O O . GLY A 1 258 ? 11.635 -2.236 -23.719 1.00 91.00 258 GLY A O 1
ATOM 2039 N N . LEU A 1 259 ? 9.784 -1.289 -22.876 1.00 91.31 259 LEU A N 1
ATOM 2040 C CA . LEU A 1 259 ? 10.478 -0.238 -22.125 1.00 91.31 259 LEU A CA 1
ATOM 2041 C C . LEU A 1 259 ? 10.930 -0.743 -20.743 1.00 91.31 259 LEU A C 1
ATOM 2043 O O . LEU A 1 259 ? 10.270 -1.615 -20.170 1.00 91.31 259 LEU A O 1
ATOM 2047 N N . PRO A 1 260 ? 12.016 -0.184 -20.174 1.00 90.75 260 PRO A N 1
ATOM 2048 C CA . PRO A 1 260 ? 12.484 -0.573 -18.850 1.00 90.75 260 PRO A CA 1
ATOM 2049 C C . PRO A 1 260 ? 11.465 -0.221 -17.758 1.00 90.75 260 PRO A C 1
ATOM 2051 O O . PRO A 1 260 ? 10.750 0.789 -17.827 1.00 90.75 260 PRO A O 1
ATOM 2054 N N . LEU A 1 261 ? 11.425 -1.075 -16.736 1.00 92.31 261 LEU A N 1
ATOM 2055 C CA . LEU A 1 261 ? 10.652 -0.869 -15.516 1.00 92.31 261 LEU A CA 1
ATOM 2056 C C . LEU A 1 261 ? 11.445 -0.011 -14.519 1.00 92.31 261 LEU A C 1
ATOM 2058 O O . LEU A 1 261 ? 12.677 -0.061 -14.526 1.00 92.31 261 LEU A O 1
ATOM 2062 N N . PRO A 1 262 ? 10.764 0.767 -13.665 1.00 91.56 262 PRO A N 1
ATOM 2063 C CA . PRO A 1 262 ? 11.436 1.549 -12.640 1.00 91.56 262 PRO A CA 1
ATOM 2064 C C . PRO A 1 262 ? 12.003 0.673 -11.516 1.00 91.56 262 PRO A C 1
ATOM 2066 O O . PRO A 1 262 ? 11.413 -0.339 -11.137 1.00 91.56 262 PRO A O 1
ATOM 2069 N N . ASP A 1 263 ? 13.121 1.116 -10.946 1.00 88.44 263 ASP A N 1
ATOM 2070 C CA . ASP A 1 263 ? 13.838 0.463 -9.841 1.00 88.44 263 ASP A CA 1
ATOM 2071 C C . ASP A 1 263 ? 13.551 1.083 -8.459 1.00 88.44 263 ASP A C 1
ATOM 2073 O O . ASP A 1 263 ? 13.763 0.454 -7.425 1.00 88.44 263 ASP A O 1
ATOM 2077 N N . SER A 1 264 ? 13.052 2.318 -8.434 1.00 90.88 264 SER A N 1
ATOM 2078 C CA . SER A 1 264 ? 12.825 3.121 -7.234 1.00 90.88 264 SER A CA 1
ATOM 2079 C C . SER A 1 264 ? 11.622 4.052 -7.408 1.00 90.88 264 SER A C 1
ATOM 2081 O O . SER A 1 264 ? 11.133 4.282 -8.520 1.00 90.88 264 SER A O 1
ATOM 2083 N N . LEU A 1 265 ? 11.124 4.596 -6.295 1.00 88.00 265 LEU A N 1
ATOM 2084 C CA . LEU A 1 265 ? 9.993 5.527 -6.310 1.00 88.00 265 LEU A CA 1
ATOM 2085 C C . LEU A 1 265 ? 10.323 6.828 -7.060 1.00 88.00 265 LEU A C 1
ATOM 2087 O O . LEU A 1 265 ? 9.495 7.325 -7.827 1.00 88.00 265 LEU A O 1
ATOM 2091 N N . ASP A 1 266 ? 11.532 7.351 -6.868 1.00 89.00 266 ASP A N 1
ATOM 2092 C CA . ASP A 1 266 ? 11.982 8.579 -7.525 1.00 89.00 266 ASP A CA 1
ATOM 2093 C C . ASP A 1 266 ? 12.117 8.356 -9.033 1.00 89.00 266 ASP A C 1
ATOM 2095 O O . ASP A 1 266 ? 11.546 9.113 -9.817 1.00 89.00 266 ASP A O 1
ATOM 2099 N N . ASN A 1 267 ? 12.736 7.242 -9.445 1.00 90.19 267 ASN A N 1
ATOM 2100 C CA . ASN A 1 267 ? 12.809 6.858 -10.856 1.00 90.19 267 ASN A CA 1
ATOM 2101 C C . ASN A 1 267 ? 11.412 6.682 -11.468 1.00 90.19 267 ASN A C 1
ATOM 2103 O O . ASN A 1 267 ? 11.139 7.177 -12.556 1.00 90.19 267 ASN A O 1
ATOM 2107 N N . THR A 1 268 ? 10.477 6.062 -10.742 1.00 90.31 268 THR A N 1
ATOM 2108 C CA . THR A 1 268 ? 9.080 5.957 -11.194 1.00 90.31 268 THR A CA 1
ATOM 2109 C C . THR A 1 268 ? 8.462 7.325 -11.436 1.00 90.31 268 THR A C 1
ATOM 2111 O O . THR A 1 268 ? 7.797 7.526 -12.448 1.00 90.31 268 THR A O 1
ATOM 2114 N N . THR A 1 269 ? 8.696 8.278 -10.537 1.00 90.31 269 THR A N 1
ATOM 2115 C CA . THR A 1 269 ? 8.158 9.635 -10.665 1.00 90.31 269 THR A CA 1
ATOM 2116 C C . THR A 1 269 ? 8.732 10.349 -11.886 1.00 90.31 269 THR A C 1
ATOM 2118 O O . THR A 1 269 ? 7.966 10.936 -12.651 1.00 90.31 269 THR A O 1
ATOM 2121 N N . GLU A 1 270 ? 10.044 10.260 -12.116 1.00 90.19 270 GLU A N 1
ATOM 2122 C CA . GLU A 1 270 ? 10.675 10.848 -13.305 1.00 90.19 270 GLU A CA 1
ATOM 2123 C C . GLU A 1 270 ? 10.185 10.178 -14.595 1.00 90.19 270 GLU A C 1
ATOM 2125 O O . GLU A 1 270 ? 9.733 10.850 -15.519 1.00 90.19 270 GLU A O 1
ATOM 2130 N N . MET A 1 271 ? 10.124 8.848 -14.622 1.00 90.31 271 MET A N 1
ATOM 2131 C CA . MET A 1 271 ? 9.598 8.089 -15.754 1.00 90.31 271 MET A CA 1
ATOM 2132 C C . MET A 1 271 ? 8.146 8.444 -16.108 1.00 90.31 271 MET A C 1
ATOM 2134 O O . MET A 1 271 ? 7.782 8.450 -17.287 1.00 90.31 271 MET A O 1
ATOM 2138 N N . ILE A 1 272 ? 7.297 8.698 -15.107 1.00 90.25 272 ILE A N 1
ATOM 2139 C CA . ILE A 1 272 ? 5.904 9.124 -15.310 1.00 90.25 272 ILE A CA 1
ATOM 2140 C C . ILE A 1 272 ? 5.850 10.542 -15.888 1.00 90.25 272 ILE A C 1
ATOM 2142 O O . ILE A 1 272 ? 4.992 10.821 -16.727 1.00 90.25 272 ILE A O 1
ATOM 2146 N N . ARG A 1 273 ? 6.746 11.437 -15.449 1.00 89.25 273 ARG A N 1
ATOM 2147 C CA . ARG A 1 273 ? 6.846 12.798 -15.997 1.00 89.25 273 ARG A CA 1
ATOM 2148 C C . ARG A 1 273 ? 7.274 12.783 -17.462 1.00 89.25 273 ARG A C 1
ATOM 2150 O O . ARG A 1 273 ? 6.730 13.555 -18.245 1.00 89.25 273 ARG A O 1
ATOM 2157 N N . GLU A 1 274 ? 8.216 11.914 -17.818 1.00 88.56 274 GLU A N 1
ATOM 2158 C CA . GLU A 1 274 ? 8.723 11.774 -19.187 1.00 88.56 274 GLU A CA 1
ATOM 2159 C C . GLU A 1 274 ? 7.699 11.143 -20.137 1.00 88.56 274 GLU A C 1
ATOM 2161 O O . GLU A 1 274 ? 7.457 11.666 -21.224 1.00 88.56 274 GLU A O 1
ATOM 2166 N N . ASP A 1 275 ? 7.081 10.028 -19.736 1.00 83.62 275 ASP A N 1
ATOM 2167 C CA . ASP A 1 275 ? 6.058 9.348 -20.532 1.00 83.62 275 ASP A CA 1
ATOM 2168 C C . ASP A 1 275 ? 4.805 9.064 -19.690 1.00 83.62 275 ASP A C 1
ATOM 2170 O O . ASP A 1 275 ? 4.681 7.978 -19.113 1.00 83.62 275 ASP A O 1
ATOM 2174 N N . PRO A 1 276 ? 3.820 9.981 -19.660 1.00 81.94 276 PRO A N 1
ATOM 2175 C CA . PRO A 1 276 ? 2.538 9.737 -19.002 1.00 81.94 276 PRO A CA 1
ATOM 2176 C C . PRO A 1 276 ? 1.631 8.787 -19.807 1.00 81.94 276 PRO A C 1
ATOM 2178 O O . PRO A 1 276 ? 0.491 8.508 -19.410 1.00 81.94 276 PRO A O 1
ATOM 2181 N N . THR A 1 277 ? 2.079 8.280 -20.960 1.00 80.75 277 THR A N 1
ATOM 2182 C CA . THR A 1 277 ? 1.230 7.478 -21.837 1.00 80.75 277 THR A CA 1
ATOM 2183 C C . THR A 1 277 ? 0.897 6.137 -21.198 1.00 80.75 277 THR A C 1
ATOM 2185 O O . THR A 1 277 ? 1.755 5.299 -20.953 1.00 80.75 277 THR A O 1
ATOM 2188 N N . GLY A 1 278 ? -0.395 5.887 -20.993 1.00 76.44 278 GLY A N 1
ATOM 2189 C CA . GLY A 1 278 ? -0.888 4.642 -20.401 1.00 76.44 278 GLY A CA 1
ATOM 2190 C C . GLY A 1 278 ? -1.630 4.819 -19.090 1.00 76.44 278 GLY A C 1
ATOM 2191 O O . GLY A 1 278 ? -2.364 3.906 -18.714 1.00 76.44 278 GLY A O 1
ATOM 2192 N N . PHE A 1 279 ? -1.549 6.000 -18.473 1.00 81.94 279 PHE A N 1
ATOM 2193 C CA . PHE A 1 279 ? -2.450 6.354 -17.384 1.00 81.94 279 PHE A CA 1
ATOM 2194 C C . PHE A 1 279 ? -3.907 6.443 -17.869 1.00 81.94 279 PHE A C 1
ATOM 2196 O O . PHE A 1 279 ? -4.176 6.971 -18.956 1.00 81.94 279 PHE A O 1
ATOM 2203 N N . PRO A 1 280 ? -4.873 5.923 -17.092 1.00 75.00 280 PRO A N 1
ATOM 2204 C CA . PRO A 1 280 ? -6.285 6.048 -17.414 1.00 75.00 280 PRO A CA 1
ATOM 2205 C C . PRO A 1 280 ? -6.742 7.502 -17.234 1.00 75.00 280 PRO A C 1
ATOM 2207 O O . PRO A 1 280 ? -6.655 8.062 -16.149 1.00 75.00 280 PRO A O 1
ATOM 2210 N N . THR A 1 281 ? -7.291 8.109 -18.286 1.00 65.56 281 THR A N 1
ATOM 2211 C CA . THR A 1 281 ? -7.769 9.504 -18.258 1.00 65.56 281 THR A CA 1
ATOM 2212 C C . THR A 1 281 ? -9.227 9.659 -17.809 1.00 65.56 281 THR A C 1
ATOM 2214 O O . THR A 1 281 ? -9.689 10.783 -17.647 1.00 65.56 281 THR A O 1
ATOM 2217 N N . LYS A 1 282 ? -9.984 8.560 -17.633 1.00 56.72 282 LYS A N 1
ATOM 2218 C CA . LYS A 1 282 ? -11.458 8.606 -17.496 1.00 56.72 282 LYS A CA 1
ATOM 2219 C C . LYS A 1 282 ? -12.088 7.873 -16.302 1.00 56.72 282 LYS A C 1
ATOM 2221 O O . LYS A 1 282 ? -13.306 7.857 -16.219 1.00 56.72 282 LYS A O 1
ATOM 2226 N N . ASN A 1 283 ? -11.322 7.312 -15.363 1.00 57.78 283 ASN A N 1
ATOM 2227 C CA . ASN A 1 283 ? -11.889 6.455 -14.299 1.00 57.78 283 ASN A CA 1
ATOM 2228 C C . ASN A 1 283 ? -11.375 6.751 -12.879 1.00 57.78 283 ASN A C 1
ATOM 2230 O O . ASN A 1 283 ? -11.458 5.880 -12.018 1.00 57.78 283 ASN A O 1
ATOM 2234 N N . LEU A 1 284 ? -10.835 7.945 -12.628 1.00 62.88 284 LEU A N 1
ATOM 2235 C CA . LEU A 1 284 ? -10.403 8.342 -11.286 1.00 62.88 284 LEU A CA 1
ATOM 2236 C C . LEU A 1 284 ? -11.572 9.011 -10.560 1.00 62.88 284 LEU A C 1
ATOM 2238 O O . LEU A 1 284 ? -12.134 9.991 -11.055 1.00 62.88 284 LEU A O 1
ATOM 2242 N N . ARG A 1 285 ? -11.964 8.470 -9.405 1.00 66.62 285 ARG A N 1
ATOM 2243 C CA . ARG A 1 285 ? -12.973 9.082 -8.537 1.00 66.62 285 ARG A CA 1
ATOM 2244 C C . ARG A 1 285 ? -12.349 10.303 -7.858 1.00 66.62 285 ARG A C 1
ATOM 2246 O O . ARG A 1 285 ? -11.335 10.170 -7.176 1.00 66.62 285 ARG A O 1
ATOM 2253 N N . TYR A 1 286 ? -12.950 11.475 -8.062 1.00 54.22 286 TYR A N 1
ATOM 2254 C CA . TYR A 1 286 ? -12.562 12.719 -7.388 1.00 54.22 286 TYR A CA 1
ATOM 2255 C C . TYR A 1 286 ? -13.116 12.778 -5.964 1.00 54.22 286 TYR A C 1
ATOM 2257 O O . TYR A 1 286 ? -14.313 12.447 -5.786 1.00 54.22 286 TYR A O 1
#

Organism: Aphanomyces astaci (NCBI:txid112090)